Protein AF-A0AAW2RFW9-F1 (afdb_monomer)

Solvent-accessible surface area (backbone atoms only — not comparable to full-atom values): 12705 Å² total; per-residue (Å²): 112,67,72,54,39,29,30,70,64,73,32,54,67,92,41,62,60,80,41,73,48,80,50,76,39,51,63,55,41,58,42,75,77,41,62,70,68,78,62,36,48,77,54,31,36,39,36,27,30,92,36,62,43,56,40,33,33,21,83,73,59,41,80,78,52,92,41,37,65,48,54,80,42,77,44,78,36,48,62,75,35,75,50,73,35,46,64,60,64,40,76,59,25,27,35,28,33,44,41,28,90,44,55,32,35,35,40,38,38,30,19,64,31,82,94,64,58,62,91,87,71,71,84,62,75,92,65,56,89,57,63,58,62,84,58,68,74,56,57,52,52,56,58,62,71,68,55,81,81,79,78,83,77,80,83,83,92,86,90,84,85,89,88,88,87,86,82,84,90,82,87,90,86,81,90,82,86,90,81,87,89,82,89,87,85,84,88,85,88,84,87,87,79,87,86,78,88,132

Organism: Sesamum radiatum (NCBI:txid300843)

InterPro domains:
  IPR005123 Oxoglutarate/iron-dependent dioxygenase domain [PS51471] (16-113)
  IPR027450 Alpha-ketoglutarate-dependent dioxygenase AlkB-like [PF13532] (12-110)
  IPR037151 Alpha-ketoglutarate-dependent dioxygenase AlkB-like superfamily [G3DSA:2.60.120.590] (1-117)
  IPR044842 RNA demethylase ALKBH9B/ALKBH10B-like [PTHR31447] (1-143)

Nearest PDB structures (foldseek):
  4npm-assembly2_B  TM=9.048E-01  e=1.046E-08  Danio rerio
  4npl-assembly2_B  TM=8.951E-01  e=8.836E-09  Danio rerio
  7wl0-assembly2_C  TM=8.901E-01  e=1.310E-08  Homo sapiens
  4o7x-assembly1_A  TM=8.557E-01  e=1.943E-08  Homo sapiens
  4nj4-assembly1_A  TM=8.598E-01  e=6.336E-08  Homo sapiens

Foldseek 3Di:
DQLCCPQAVVDDLVWRFPDKDKDKDFFQDKFDWDAPDPQFDDWKKKAKADAKFKKAKALDWDDPDRLDIDHPDIDIHGHGRMDIADDCRRPRIIMMTGGDRGIIIMMITTHGDPVNDDPPDDDDPVSPPRHHHDDVVVVVVVVVVPDDDPDDDDDDDDDDDDDDDDDDDDDDDDDDDDDDDDDDDDDDDDDDDDDDDD

Sequence (198 aa):
MIKRLVRWHVLPPSCVPDSCIVNIYEEGDCIPPHIDNHDFVRPFCTVSFLSECEILFGPNLKIVGAGEFAGSYAIPLPVGSVLVLNGNGADVAKHCVPAVPAKRISITFRRMDESKRPSGYAPEPDLEGLQPLLVEADRSRKYYASRPRRSSGKPAVGRGERMDHGRRPIMDNTDARYSGRIRQGPGNRRRFRTNSEN

pLDDT: mean 78.15, std 26.77, range [28.34, 98.62]

Structure (mmCIF, N/CA/C/O backbone):
data_AF-A0AAW2RFW9-F1
#
_entry.id   AF-A0AAW2RFW9-F1
#
loop_
_atom_site.group_PDB
_atom_site.id
_atom_site.type_symbol
_atom_site.label_atom_id
_atom_site.label_alt_id
_atom_site.label_comp_id
_atom_site.label_asym_id
_atom_site.label_entity_id
_atom_site.label_seq_id
_atom_site.pdbx_PDB_ins_code
_atom_site.Cartn_x
_atom_site.Cartn_y
_atom_site.Cartn_z
_atom_site.occupancy
_atom_site.B_iso_or_equiv
_atom_site.auth_seq_id
_atom_site.auth_comp_id
_atom_site.auth_asym_id
_atom_site.auth_atom_id
_atom_site.pdbx_PDB_model_num
ATOM 1 N N . MET A 1 1 ? -7.374 12.009 1.929 1.00 92.44 1 MET A N 1
ATOM 2 C CA . MET A 1 1 ? -7.528 10.629 1.403 1.00 92.44 1 MET A CA 1
ATOM 3 C C . MET A 1 1 ? -8.346 9.740 2.339 1.00 92.44 1 MET A C 1
ATOM 5 O O . MET A 1 1 ? -9.423 9.321 1.937 1.00 92.44 1 MET A O 1
ATOM 9 N N . ILE A 1 2 ? -7.895 9.509 3.580 1.00 96.81 2 ILE A N 1
ATOM 10 C CA . ILE A 1 2 ? -8.482 8.550 4.543 1.00 96.81 2 ILE A CA 1
ATOM 11 C C . ILE A 1 2 ? -10.012 8.643 4.672 1.00 96.81 2 ILE A C 1
ATOM 13 O O . ILE A 1 2 ? -10.696 7.642 4.467 1.00 96.81 2 ILE A O 1
ATOM 17 N N . LYS A 1 3 ? -10.574 9.846 4.883 1.00 96.62 3 LYS A N 1
ATOM 18 C CA . LYS A 1 3 ? -12.037 10.038 4.975 1.00 96.62 3 LYS A CA 1
ATOM 19 C C . LYS A 1 3 ? -12.804 9.465 3.768 1.00 96.62 3 LYS A C 1
ATOM 21 O O . LYS A 1 3 ? -13.926 9.006 3.939 1.00 96.62 3 LYS A O 1
ATOM 26 N N . ARG A 1 4 ? -12.217 9.460 2.559 1.00 96.25 4 ARG A N 1
ATOM 27 C CA . ARG A 1 4 ? -12.807 8.859 1.345 1.00 96.25 4 ARG A CA 1
ATOM 28 C C . ARG A 1 4 ? -12.722 7.329 1.375 1.00 96.25 4 ARG A C 1
ATOM 30 O O . ARG A 1 4 ? -13.718 6.695 1.058 1.00 96.25 4 ARG A O 1
ATOM 37 N N . LEU A 1 5 ? -11.594 6.750 1.790 1.00 97.12 5 LEU A N 1
ATOM 38 C CA . LEU A 1 5 ? -11.431 5.291 1.901 1.00 97.12 5 LEU A CA 1
ATOM 39 C C . LEU A 1 5 ? -12.486 4.677 2.840 1.00 97.12 5 LEU A C 1
ATOM 41 O O . LEU A 1 5 ? -13.127 3.696 2.476 1.00 97.12 5 LEU A O 1
ATOM 45 N N . VAL A 1 6 ? -12.735 5.309 3.992 1.00 96.94 6 VAL A N 1
ATOM 46 C CA . VAL A 1 6 ? -13.756 4.852 4.955 1.00 96.94 6 VAL A CA 1
ATOM 47 C C . VAL A 1 6 ? -15.178 5.117 4.444 1.00 96.94 6 VAL A C 1
ATOM 49 O O . VAL A 1 6 ? -16.008 4.211 4.407 1.00 96.94 6 VAL A O 1
ATOM 52 N N . ARG A 1 7 ? -15.471 6.343 3.978 1.00 96.31 7 ARG A N 1
ATOM 53 C CA . ARG A 1 7 ? -16.815 6.721 3.490 1.00 96.31 7 ARG A CA 1
ATOM 54 C C . ARG A 1 7 ? -17.302 5.871 2.314 1.00 96.31 7 ARG A C 1
ATOM 56 O O . ARG A 1 7 ? -18.503 5.651 2.196 1.00 96.31 7 ARG A O 1
ATOM 63 N N . TRP A 1 8 ? -16.390 5.399 1.465 1.00 95.94 8 TRP A N 1
ATOM 64 C CA . TRP A 1 8 ? -16.694 4.560 0.301 1.00 95.94 8 TRP A CA 1
ATOM 65 C C . TRP A 1 8 ? -16.532 3.052 0.565 1.00 95.94 8 TRP A C 1
ATOM 67 O O . TRP A 1 8 ? -16.561 2.278 -0.384 1.00 95.94 8 TRP A O 1
ATOM 77 N N . HIS A 1 9 ? -16.427 2.624 1.831 1.00 95.62 9 HIS A N 1
ATOM 78 C CA . HIS A 1 9 ? -16.319 1.214 2.250 1.00 95.62 9 HIS A CA 1
ATOM 79 C C . HIS A 1 9 ? -15.069 0.469 1.736 1.00 95.62 9 HIS A C 1
ATOM 81 O O . HIS A 1 9 ? -15.059 -0.759 1.705 1.00 95.62 9 HIS A O 1
ATOM 87 N N . VAL A 1 10 ? -14.008 1.187 1.349 1.00 96.69 10 VAL A N 1
ATOM 88 C CA . VAL A 1 10 ? -12.724 0.579 0.943 1.00 96.69 10 VAL A CA 1
ATOM 89 C C . VAL A 1 10 ? -11.970 0.055 2.167 1.00 96.69 10 VAL A C 1
ATOM 91 O O . VAL A 1 10 ? -11.377 -1.019 2.124 1.00 96.69 10 VAL A O 1
ATOM 94 N N . LEU A 1 11 ? -12.034 0.800 3.273 1.00 97.44 11 LEU A N 1
ATOM 95 C CA . LEU A 1 11 ? -11.598 0.361 4.597 1.00 97.44 11 LEU A CA 1
ATOM 96 C C . LEU A 1 11 ? -12.783 0.434 5.572 1.00 97.44 11 LEU A C 1
ATOM 98 O O . LEU A 1 11 ? -13.594 1.360 5.468 1.00 97.44 11 LEU A O 1
ATOM 102 N N . PRO A 1 12 ? -12.911 -0.509 6.521 1.00 96.19 12 PRO A N 1
ATOM 103 C CA . PRO A 1 12 ? -13.974 -0.463 7.514 1.00 96.19 12 PRO A CA 1
ATOM 104 C C . PRO A 1 12 ? -13.724 0.669 8.529 1.00 96.19 12 PRO A C 1
ATOM 106 O O . PRO A 1 12 ? -12.572 1.002 8.807 1.00 96.19 12 PRO A O 1
ATOM 109 N N . PRO A 1 13 ? -14.772 1.221 9.169 1.00 95.38 13 PRO A N 1
ATOM 110 C CA . PRO A 1 13 ? -14.613 2.221 10.230 1.00 95.38 13 PRO A CA 1
ATOM 111 C C . PRO A 1 13 ? -13.930 1.654 11.490 1.00 95.38 13 PRO A C 1
ATOM 113 O O . PRO A 1 13 ? -13.433 2.408 12.316 1.00 95.38 13 PRO A O 1
ATOM 116 N N . SER A 1 14 ? -13.842 0.325 11.625 1.00 94.38 14 SER A N 1
ATOM 117 C CA . SER A 1 14 ? -13.017 -0.357 12.631 1.00 94.38 14 SER A CA 1
ATOM 118 C C . SER A 1 14 ? -11.526 -0.444 12.264 1.00 94.38 14 SER A C 1
ATOM 120 O O . SER A 1 14 ? -10.736 -0.923 13.071 1.00 94.38 14 SER A O 1
ATOM 122 N N . CYS A 1 15 ? -11.110 0.016 11.082 1.00 96.19 15 CYS A N 1
ATOM 123 C CA . CYS A 1 15 ? -9.711 0.070 10.650 1.00 96.19 15 CYS A CA 1
ATOM 124 C C . CYS A 1 15 ? -9.420 1.403 9.939 1.00 96.19 15 CYS A C 1
ATOM 126 O O . CYS A 1 15 ? -8.989 1.438 8.787 1.00 96.19 15 CYS A O 1
ATOM 128 N N . VAL A 1 16 ? -9.699 2.523 10.618 1.00 97.56 16 VAL A N 1
ATOM 129 C CA . VAL A 1 16 ? -9.256 3.843 10.147 1.00 97.56 16 VAL A CA 1
ATOM 130 C C . VAL A 1 16 ? -7.725 3.910 10.260 1.00 97.56 16 VAL A C 1
ATOM 132 O O . VAL A 1 16 ? -7.208 3.693 11.356 1.00 97.56 16 VAL A O 1
ATOM 135 N N . PRO A 1 17 ? -6.991 4.192 9.168 1.00 97.31 17 PRO A N 1
ATOM 136 C CA . PRO A 1 17 ? -5.541 4.335 9.204 1.00 97.31 17 PRO A CA 1
ATOM 137 C C . PRO A 1 17 ? -5.080 5.493 10.090 1.00 97.31 17 PRO A C 1
ATOM 139 O O . PRO A 1 17 ? -5.549 6.619 9.927 1.00 97.31 17 PRO A O 1
ATOM 142 N N . ASP A 1 18 ? -4.107 5.214 10.952 1.00 95.88 18 ASP A N 1
ATOM 143 C CA . ASP A 1 18 ? -3.347 6.185 11.749 1.00 95.88 18 ASP A CA 1
ATOM 144 C C . ASP A 1 18 ? -1.860 6.243 11.335 1.00 95.88 18 ASP A C 1
ATOM 146 O O . ASP A 1 18 ? -1.092 7.050 11.853 1.00 95.88 18 ASP A O 1
ATOM 150 N N . SER A 1 19 ? -1.458 5.426 10.356 1.00 95.69 19 SER A N 1
ATOM 151 C CA . SER A 1 19 ? -0.112 5.367 9.792 1.00 95.69 19 SER A CA 1
ATOM 152 C C . SER A 1 19 ? -0.164 5.340 8.263 1.00 95.69 19 SER A C 1
ATOM 154 O O . SER A 1 19 ? -1.053 4.731 7.655 1.00 95.69 19 SER A O 1
ATOM 156 N N . CYS A 1 20 ? 0.815 5.968 7.612 1.00 97.00 20 CYS A N 1
ATOM 157 C CA . CYS A 1 20 ? 1.047 5.766 6.187 1.00 97.00 20 CYS A CA 1
ATOM 158 C C . CYS A 1 20 ? 2.539 5.737 5.843 1.00 97.00 20 CYS A C 1
ATOM 160 O O . CYS A 1 20 ? 3.353 6.369 6.513 1.00 97.00 20 CYS A O 1
ATOM 162 N N . ILE A 1 21 ? 2.879 5.001 4.785 1.00 97.31 21 ILE A N 1
ATOM 163 C CA . ILE A 1 21 ? 4.179 5.073 4.110 1.00 97.31 21 ILE A CA 1
ATOM 164 C C . ILE A 1 21 ? 3.942 5.670 2.727 1.00 97.31 21 ILE A C 1
ATOM 166 O O . ILE A 1 21 ? 3.059 5.205 2.005 1.00 97.31 21 ILE A O 1
ATOM 170 N N . VAL A 1 22 ? 4.747 6.663 2.350 1.00 98.25 22 VAL A N 1
ATOM 171 C CA . VAL A 1 22 ? 4.848 7.159 0.973 1.00 98.25 22 VAL A CA 1
ATOM 172 C C . VAL A 1 22 ? 6.105 6.552 0.357 1.00 98.25 22 VAL A C 1
ATOM 174 O O . VAL A 1 22 ? 7.213 6.947 0.706 1.00 98.25 22 VAL A O 1
ATOM 177 N N . ASN A 1 23 ? 5.934 5.585 -0.541 1.00 98.19 23 ASN A N 1
ATOM 178 C CA . ASN A 1 23 ? 7.034 5.028 -1.321 1.00 98.19 23 ASN A CA 1
ATOM 179 C C . ASN A 1 23 ? 7.177 5.833 -2.616 1.00 98.19 23 ASN A C 1
ATOM 181 O O . ASN A 1 23 ? 6.198 5.991 -3.353 1.00 98.19 23 ASN A O 1
ATOM 185 N N . ILE A 1 24 ? 8.385 6.315 -2.886 1.00 98.44 24 ILE A N 1
ATOM 186 C CA . ILE A 1 24 ? 8.769 7.013 -4.116 1.00 98.44 24 ILE A CA 1
ATOM 187 C C . ILE A 1 24 ? 9.810 6.132 -4.803 1.00 98.44 24 ILE A C 1
ATOM 189 O O . ILE A 1 24 ? 10.720 5.653 -4.134 1.00 98.44 24 ILE A O 1
ATOM 193 N N . TYR A 1 25 ? 9.644 5.913 -6.103 1.00 98.44 25 TYR A N 1
ATOM 194 C CA . TYR A 1 25 ? 10.492 5.048 -6.916 1.00 98.44 25 TYR A CA 1
ATOM 195 C C . TYR A 1 25 ? 10.947 5.804 -8.163 1.00 98.44 25 TYR A C 1
ATOM 197 O O . TYR A 1 25 ? 10.119 6.456 -8.812 1.00 98.44 25 TYR A O 1
ATOM 205 N N . GLU A 1 26 ? 12.215 5.668 -8.528 1.00 98.50 26 GLU A N 1
ATOM 206 C CA . GLU A 1 26 ? 12.706 5.942 -9.877 1.00 98.50 26 GLU A CA 1
ATOM 207 C C . GLU A 1 26 ? 12.660 4.665 -10.738 1.00 98.50 26 GLU A C 1
ATOM 209 O O . GLU A 1 26 ? 12.353 3.577 -10.254 1.00 98.50 26 GLU A O 1
ATOM 214 N N . GLU A 1 27 ? 12.917 4.791 -12.040 1.00 98.25 27 GLU A N 1
ATOM 215 C CA . GLU A 1 27 ? 12.940 3.650 -12.964 1.00 98.25 27 GLU A CA 1
ATOM 216 C C . GLU A 1 27 ? 13.971 2.590 -12.532 1.00 98.25 27 GLU A C 1
ATOM 218 O O . GLU A 1 27 ? 15.111 2.913 -12.202 1.00 98.25 27 GLU A O 1
ATOM 223 N N . GLY A 1 28 ? 13.561 1.319 -12.524 1.00 97.56 28 GLY A N 1
ATOM 224 C CA . GLY A 1 28 ? 14.383 0.195 -12.068 1.00 97.56 28 GLY A CA 1
ATOM 225 C C . GLY A 1 28 ? 14.307 -0.109 -10.565 1.00 97.56 28 GLY A C 1
ATOM 226 O O . GLY A 1 28 ? 14.647 -1.226 -10.169 1.00 97.56 28 GLY A O 1
ATOM 227 N N . ASP A 1 29 ? 13.809 0.811 -9.728 1.00 98.19 29 ASP A N 1
ATOM 228 C CA . ASP A 1 29 ? 13.622 0.546 -8.295 1.00 98.19 29 ASP A CA 1
ATOM 229 C C . ASP A 1 29 ? 12.614 -0.589 -8.061 1.00 98.19 29 ASP A C 1
ATOM 231 O O . ASP A 1 29 ? 11.640 -0.762 -8.798 1.00 98.19 29 ASP A O 1
ATOM 235 N N . CYS A 1 30 ? 12.821 -1.355 -6.990 1.00 97.75 30 CYS A N 1
ATOM 236 C CA . CYS A 1 30 ? 11.994 -2.509 -6.648 1.00 97.75 30 CYS A CA 1
ATOM 237 C C . CYS A 1 30 ? 11.818 -2.659 -5.126 1.00 97.75 30 CYS A C 1
ATOM 239 O O . CYS A 1 30 ? 12.560 -2.071 -4.338 1.00 97.75 30 CYS A O 1
ATOM 241 N N . ILE A 1 31 ? 10.849 -3.474 -4.696 1.00 97.12 31 ILE A N 1
ATOM 242 C CA . ILE A 1 31 ? 10.728 -3.924 -3.300 1.00 97.12 31 ILE A CA 1
ATOM 243 C C . ILE A 1 31 ? 10.812 -5.450 -3.269 1.00 97.12 31 ILE A C 1
ATOM 245 O O . ILE A 1 31 ? 9.961 -6.094 -3.888 1.00 97.12 31 ILE A O 1
ATOM 249 N N . PRO A 1 32 ? 11.766 -6.048 -2.529 1.00 95.81 32 PRO A N 1
ATOM 250 C CA . PRO A 1 32 ? 11.920 -7.497 -2.465 1.00 95.81 32 PRO A CA 1
ATOM 251 C C . PRO A 1 32 ? 10.740 -8.203 -1.758 1.00 95.81 32 PRO A C 1
ATOM 253 O O . PRO A 1 32 ? 9.980 -7.576 -1.014 1.00 95.81 32 PRO A O 1
ATOM 256 N N . PRO A 1 33 ? 10.587 -9.529 -1.950 1.00 96.56 33 PRO A N 1
ATOM 257 C CA . PRO A 1 33 ? 9.540 -10.333 -1.319 1.00 96.56 33 PRO A CA 1
ATOM 258 C C . PRO A 1 33 ? 9.461 -10.229 0.209 1.00 96.56 33 PRO A C 1
ATOM 260 O O . PRO A 1 33 ? 10.338 -10.725 0.919 1.00 96.56 33 PRO A O 1
ATOM 263 N N . HIS A 1 34 ? 8.356 -9.687 0.720 1.00 96.62 34 HIS A N 1
ATOM 264 C CA . HIS A 1 34 ? 8.115 -9.524 2.156 1.00 96.62 34 HIS A CA 1
ATOM 265 C C . HIS A 1 34 ? 6.632 -9.704 2.526 1.00 96.62 34 HIS A C 1
ATOM 267 O O . HIS A 1 34 ? 5.774 -9.889 1.663 1.00 96.62 34 HIS A O 1
ATOM 273 N N . ILE A 1 35 ? 6.350 -9.691 3.829 1.00 96.62 35 ILE A N 1
ATOM 274 C CA . ILE A 1 35 ? 5.010 -9.566 4.415 1.00 96.62 35 ILE A CA 1
ATOM 275 C C . ILE A 1 35 ? 5.046 -8.284 5.258 1.00 96.62 35 ILE A C 1
ATOM 277 O O . ILE A 1 35 ? 6.054 -8.018 5.917 1.00 96.62 35 ILE A O 1
ATOM 281 N N . ASP A 1 36 ? 3.986 -7.475 5.221 1.00 96.31 36 ASP A N 1
ATOM 282 C CA . ASP A 1 36 ? 3.877 -6.272 6.055 1.00 96.31 36 ASP A CA 1
ATOM 283 C C . ASP A 1 36 ? 3.931 -6.637 7.545 1.00 96.31 36 ASP A C 1
ATOM 285 O O . ASP A 1 36 ? 3.338 -7.629 7.970 1.00 96.31 36 ASP A O 1
ATOM 289 N N . ASN A 1 37 ? 4.580 -5.809 8.367 1.00 95.88 37 ASN A N 1
ATOM 290 C CA . ASN A 1 37 ? 4.700 -6.068 9.804 1.00 95.88 37 ASN A CA 1
ATOM 291 C C . ASN A 1 37 ? 3.307 -6.251 10.461 1.00 95.88 37 ASN A C 1
ATOM 293 O O . ASN A 1 37 ? 2.372 -5.493 10.188 1.00 95.88 37 ASN A O 1
ATOM 297 N N . HIS A 1 38 ? 3.172 -7.261 11.324 1.00 96.44 38 HIS A N 1
ATOM 298 C CA . HIS A 1 38 ? 1.957 -7.560 12.089 1.00 96.44 38 HIS A CA 1
ATOM 299 C C . HIS A 1 38 ? 1.687 -6.571 13.240 1.00 96.44 38 HIS A C 1
ATOM 301 O O . HIS A 1 38 ? 0.602 -6.599 13.808 1.00 96.44 38 HIS A O 1
ATOM 307 N N . ASP A 1 39 ? 2.604 -5.636 13.524 1.00 96.75 39 ASP A N 1
ATOM 308 C CA . ASP A 1 39 ? 2.346 -4.448 14.362 1.00 96.75 39 ASP A CA 1
ATOM 309 C C . ASP A 1 39 ? 1.258 -3.515 13.781 1.00 96.75 39 ASP A C 1
ATOM 311 O O . ASP A 1 39 ? 0.836 -2.560 14.435 1.00 96.75 39 ASP A O 1
ATOM 315 N N . PHE A 1 40 ? 0.807 -3.772 12.549 1.00 97.75 40 PHE A N 1
ATOM 316 C CA . PHE A 1 40 ? -0.324 -3.103 11.916 1.00 97.75 40 PHE A CA 1
ATOM 317 C C . PHE A 1 40 ? -1.500 -4.069 11.748 1.00 97.75 40 PHE A C 1
ATOM 319 O O . PHE A 1 40 ? -1.354 -5.142 11.158 1.00 97.75 40 PHE A O 1
ATOM 326 N N . VAL A 1 41 ? -2.689 -3.667 12.190 1.00 97.62 41 VAL A N 1
ATOM 327 C CA . VAL A 1 41 ? -3.908 -4.470 12.027 1.00 97.62 41 VAL A CA 1
ATOM 328 C C . VAL A 1 41 ? -4.364 -4.507 10.563 1.00 97.62 41 VAL A C 1
ATOM 330 O O . VAL A 1 41 ? -3.997 -3.659 9.745 1.00 97.62 41 VAL A O 1
ATOM 333 N N . ARG A 1 42 ? -5.162 -5.522 10.218 1.00 97.81 42 ARG A N 1
ATOM 334 C CA . ARG A 1 42 ? -5.683 -5.753 8.861 1.00 97.81 42 ARG A CA 1
ATOM 335 C C . ARG A 1 42 ? -7.174 -5.362 8.776 1.00 97.81 42 ARG A C 1
ATOM 337 O O . ARG A 1 42 ? -7.876 -5.471 9.781 1.00 97.81 42 ARG A O 1
ATOM 344 N N . PRO A 1 43 ? -7.698 -4.943 7.607 1.00 98.19 43 PRO A N 1
ATOM 345 C CA . PRO A 1 43 ? -7.000 -4.765 6.336 1.00 98.19 43 PRO A CA 1
ATOM 346 C C . PRO A 1 43 ? -6.164 -3.483 6.295 1.00 98.19 43 PRO A C 1
ATOM 348 O O . PRO A 1 43 ? -6.454 -2.518 7.000 1.00 98.19 43 PRO A O 1
ATOM 351 N N . PHE A 1 44 ? -5.192 -3.452 5.389 1.00 98.00 44 PHE A N 1
ATOM 352 C CA . PHE A 1 44 ? -4.520 -2.226 4.955 1.00 98.00 44 PHE A CA 1
ATOM 353 C C . PHE A 1 44 ? -4.670 -2.036 3.444 1.00 98.00 44 PHE A C 1
ATOM 355 O O . PHE A 1 44 ? -5.125 -2.946 2.747 1.00 98.00 44 PHE A O 1
ATOM 362 N N . CYS A 1 45 ? -4.326 -0.857 2.919 1.00 98.38 45 CYS A N 1
ATOM 363 C CA . CYS A 1 4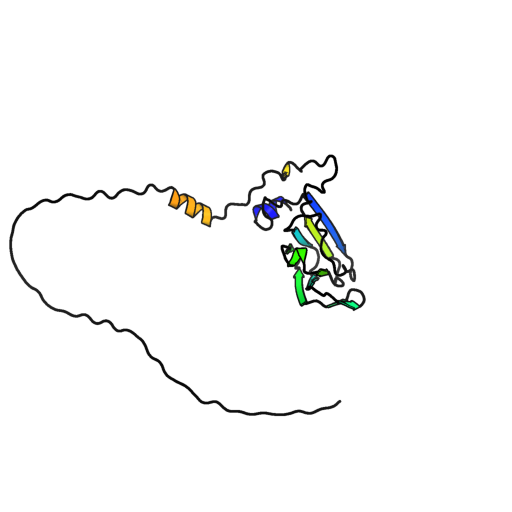5 ? -4.427 -0.615 1.481 1.00 98.38 45 CYS A CA 1
ATOM 364 C C . CYS A 1 45 ? -3.315 0.262 0.904 1.00 98.38 45 CYS A C 1
ATOM 366 O O . CYS A 1 45 ? -2.883 1.223 1.539 1.00 98.38 45 CYS A O 1
ATOM 368 N N . THR A 1 46 ? -2.934 -0.004 -0.343 1.00 98.38 46 THR A N 1
ATOM 369 C CA . THR A 1 46 ? -1.962 0.784 -1.110 1.00 98.38 46 THR A CA 1
ATOM 370 C C . THR A 1 46 ? -2.657 1.495 -2.264 1.00 98.38 46 THR A C 1
ATOM 372 O O . THR A 1 46 ? -3.366 0.869 -3.049 1.00 98.38 46 THR A O 1
ATOM 375 N N . VAL A 1 47 ? -2.444 2.807 -2.369 1.00 98.56 47 VAL A N 1
ATOM 376 C CA . VAL A 1 47 ? -2.937 3.653 -3.466 1.00 98.56 47 VAL A CA 1
ATOM 377 C C . VAL A 1 47 ? -1.778 3.967 -4.412 1.00 98.56 47 VAL A C 1
ATOM 379 O O . VAL A 1 47 ? -0.741 4.437 -3.941 1.00 98.56 47 VAL A O 1
ATOM 382 N N . SER A 1 48 ? -1.931 3.727 -5.717 1.00 98.44 48 SER A N 1
ATOM 383 C CA . SER A 1 48 ? -0.864 3.950 -6.716 1.00 98.44 48 SER A CA 1
ATOM 384 C C . SER A 1 48 ? -1.012 5.279 -7.463 1.00 98.44 48 SER A C 1
ATOM 386 O O . SER A 1 48 ? -2.122 5.713 -7.771 1.00 98.44 48 SER A O 1
ATOM 388 N N . PHE A 1 49 ? 0.115 5.920 -7.779 1.00 98.38 49 PHE A N 1
ATOM 389 C CA . PHE A 1 49 ? 0.207 7.241 -8.404 1.00 98.38 49 PHE A CA 1
ATOM 390 C C . PHE A 1 49 ? 1.344 7.312 -9.440 1.00 98.38 49 PHE A C 1
ATOM 392 O O . PHE A 1 49 ? 2.321 6.567 -9.369 1.00 98.38 49 PHE A O 1
ATOM 399 N N . LEU A 1 50 ? 1.237 8.293 -10.343 1.00 98.12 50 LEU A N 1
ATOM 400 C CA . LEU A 1 50 ? 2.137 8.601 -11.470 1.00 98.12 50 LEU A CA 1
ATOM 401 C C . LEU A 1 50 ? 2.186 7.550 -12.586 1.00 98.12 50 LEU A C 1
ATOM 403 O O . LEU A 1 50 ? 1.962 7.905 -13.738 1.00 98.12 50 LEU A O 1
ATOM 407 N N . SER A 1 51 ? 2.432 6.286 -12.259 1.00 97.75 51 SER A N 1
ATOM 408 C CA . SER A 1 51 ? 2.570 5.196 -13.228 1.00 97.75 51 SER A CA 1
ATOM 409 C C . SER A 1 51 ? 1.921 3.905 -12.729 1.00 97.75 51 SER A C 1
ATOM 411 O O . SER A 1 51 ? 1.715 3.701 -11.528 1.00 97.75 51 SER A O 1
ATOM 413 N N . GLU A 1 52 ? 1.563 3.044 -13.678 1.00 97.62 52 GLU A N 1
ATOM 414 C CA . GLU A 1 52 ? 1.139 1.675 -13.407 1.00 97.62 52 GLU A CA 1
ATOM 415 C C . GLU A 1 52 ? 2.370 0.779 -13.222 1.00 97.62 52 GLU A C 1
ATOM 417 O O . GLU A 1 52 ? 3.352 0.892 -13.954 1.00 97.62 52 GLU A O 1
ATOM 422 N N . CYS A 1 53 ? 2.312 -0.125 -12.248 1.00 95.69 53 CYS A N 1
ATOM 423 C CA . CYS A 1 53 ? 3.231 -1.255 -12.150 1.00 95.69 53 CYS A CA 1
ATOM 424 C C . CYS A 1 53 ? 2.467 -2.480 -11.652 1.00 95.69 53 CYS A C 1
ATOM 426 O O . CYS A 1 53 ? 1.375 -2.353 -11.095 1.00 95.69 53 CYS A O 1
ATOM 428 N N . GLU A 1 54 ? 3.053 -3.661 -11.791 1.00 96.62 54 GLU A N 1
ATOM 429 C CA . GLU A 1 54 ? 2.520 -4.853 -11.140 1.00 96.62 54 GLU A CA 1
ATOM 430 C C . GLU A 1 54 ? 2.954 -4.935 -9.672 1.00 96.62 54 GLU A C 1
ATOM 432 O O . GLU A 1 54 ? 3.972 -4.378 -9.255 1.00 96.62 54 GLU A O 1
ATOM 437 N N . ILE A 1 55 ? 2.182 -5.675 -8.887 1.00 97.56 55 ILE A N 1
ATOM 438 C CA . ILE A 1 55 ? 2.606 -6.267 -7.622 1.00 97.56 55 ILE A CA 1
ATOM 439 C C . ILE A 1 55 ? 2.465 -7.782 -7.757 1.00 97.56 55 ILE A C 1
ATOM 441 O O . ILE A 1 55 ? 1.445 -8.280 -8.244 1.00 97.56 55 ILE A O 1
ATOM 445 N N . LEU A 1 56 ? 3.493 -8.526 -7.354 1.00 97.62 56 LEU A N 1
ATOM 446 C CA . LEU A 1 56 ? 3.474 -9.985 -7.426 1.00 97.62 56 LEU A CA 1
ATOM 447 C C . LEU A 1 56 ? 3.167 -10.577 -6.056 1.00 97.62 56 LEU A C 1
ATOM 449 O O . LEU A 1 56 ? 3.667 -10.089 -5.045 1.00 97.62 56 LEU A O 1
ATOM 453 N N . PHE A 1 57 ? 2.396 -11.662 -6.037 1.00 96.50 57 PHE A N 1
ATOM 454 C CA . PHE A 1 57 ? 2.018 -12.408 -4.839 1.00 96.50 57 PHE A CA 1
ATOM 455 C C . PHE A 1 57 ? 2.392 -13.885 -4.944 1.00 96.50 57 PHE A C 1
ATOM 457 O O . PHE A 1 57 ? 2.288 -14.514 -6.002 1.00 96.50 57 PHE A O 1
ATOM 464 N N . GLY A 1 58 ? 2.748 -14.481 -3.809 1.00 92.94 58 GLY A N 1
ATOM 465 C CA . GLY A 1 58 ? 2.825 -15.932 -3.678 1.00 92.94 58 GLY A CA 1
ATOM 466 C C . GLY A 1 58 ? 3.337 -16.394 -2.313 1.00 92.94 58 GLY A C 1
ATOM 467 O O . GLY A 1 58 ? 3.993 -15.631 -1.605 1.00 92.94 58 GLY A O 1
ATOM 468 N N . PRO A 1 59 ? 3.095 -17.662 -1.936 1.00 88.75 59 PRO A N 1
ATOM 469 C CA . PRO A 1 59 ? 3.717 -18.249 -0.747 1.00 88.75 59 PRO A CA 1
ATOM 470 C C . PRO A 1 59 ? 5.245 -18.358 -0.903 1.00 88.75 59 PRO A C 1
ATOM 472 O O . PRO A 1 59 ? 5.979 -18.244 0.072 1.00 88.75 59 PRO A O 1
ATOM 475 N N . ASN A 1 60 ? 5.727 -18.534 -2.140 1.00 86.56 60 ASN A N 1
ATOM 476 C CA . ASN A 1 60 ? 7.139 -18.687 -2.488 1.00 86.56 60 ASN A CA 1
ATOM 477 C C . ASN A 1 60 ? 7.497 -17.805 -3.695 1.00 86.56 60 ASN A C 1
ATOM 479 O O . ASN A 1 60 ? 7.645 -18.302 -4.812 1.00 86.56 60 ASN A O 1
ATOM 483 N N . LEU A 1 61 ? 7.620 -16.494 -3.472 1.00 93.31 61 LEU A N 1
ATOM 484 C CA . LEU A 1 61 ? 8.216 -15.581 -4.452 1.00 93.31 61 LEU A CA 1
ATOM 485 C C . LEU A 1 61 ? 9.717 -15.879 -4.601 1.00 93.31 61 LEU A C 1
ATOM 487 O O . LEU A 1 61 ? 10.425 -15.987 -3.597 1.00 93.31 61 LEU A O 1
ATOM 491 N N . LYS A 1 62 ? 10.200 -15.995 -5.841 1.00 93.06 62 LYS A N 1
ATOM 492 C CA . LYS A 1 62 ? 11.619 -16.222 -6.159 1.00 93.06 62 LYS A CA 1
ATOM 493 C C . LYS A 1 62 ? 12.253 -14.951 -6.708 1.00 93.06 62 LYS A C 1
ATOM 495 O O . LYS A 1 62 ? 11.632 -14.264 -7.512 1.00 93.06 62 LYS A O 1
ATOM 500 N N . ILE A 1 63 ? 13.500 -14.690 -6.327 1.00 94.44 63 ILE A N 1
ATOM 501 C CA . ILE A 1 63 ? 14.353 -13.699 -6.990 1.00 94.44 63 ILE A CA 1
ATOM 502 C C . ILE A 1 63 ? 14.980 -14.389 -8.203 1.00 94.44 63 ILE A C 1
ATOM 504 O O . ILE A 1 63 ? 15.588 -15.449 -8.049 1.00 94.44 63 ILE A O 1
ATOM 508 N N . VAL A 1 64 ? 14.765 -13.831 -9.393 1.00 95.56 64 VAL A N 1
ATOM 509 C CA . VAL A 1 64 ? 15.301 -14.340 -10.668 1.00 95.56 64 VAL A CA 1
ATOM 510 C C . VAL A 1 64 ? 16.528 -13.526 -11.079 1.00 95.56 64 VAL A C 1
ATOM 512 O O . VAL A 1 64 ? 17.536 -14.098 -11.484 1.00 95.56 64 VAL A O 1
ATOM 515 N N . GLY A 1 65 ? 16.465 -12.210 -10.876 1.00 93.75 65 GLY A N 1
ATOM 516 C CA . GLY A 1 65 ? 17.519 -11.249 -11.188 1.00 93.75 65 GLY A CA 1
ATOM 517 C C . GLY A 1 65 ? 17.369 -9.969 -10.361 1.00 93.75 65 GLY A C 1
ATOM 518 O O . GLY A 1 65 ? 16.570 -9.905 -9.424 1.00 93.75 65 GLY A O 1
ATOM 519 N N . ALA A 1 66 ? 18.139 -8.933 -10.692 1.00 93.31 66 ALA A N 1
ATOM 520 C CA . ALA A 1 66 ? 18.015 -7.628 -10.043 1.00 93.31 66 ALA A CA 1
ATOM 521 C C . ALA A 1 66 ? 16.679 -6.972 -10.437 1.00 93.31 66 ALA A C 1
ATOM 523 O O . ALA A 1 66 ? 16.456 -6.684 -11.606 1.00 93.31 66 ALA A O 1
ATOM 524 N N . GLY A 1 67 ? 15.769 -6.796 -9.474 1.00 92.25 67 GLY A N 1
ATOM 525 C CA . GLY A 1 67 ? 14.409 -6.293 -9.721 1.00 92.25 67 GLY A CA 1
ATOM 526 C C . GLY A 1 67 ? 13.462 -7.277 -10.428 1.00 92.25 67 GLY A C 1
ATOM 527 O O . GLY A 1 67 ? 12.268 -6.998 -10.535 1.00 92.25 67 GLY A O 1
ATOM 528 N N . GLU A 1 68 ? 13.955 -8.443 -10.853 1.00 95.69 68 GLU A N 1
ATOM 529 C CA . GLU A 1 68 ? 13.168 -9.502 -11.483 1.00 95.69 68 GLU A CA 1
ATOM 530 C C . GLU A 1 68 ? 12.757 -10.564 -10.458 1.00 95.69 68 GLU A C 1
ATOM 532 O O . GLU A 1 68 ? 13.594 -11.250 -9.856 1.00 95.69 68 GLU A O 1
ATOM 537 N N . PHE A 1 69 ? 11.447 -10.750 -10.295 1.00 95.81 69 PHE A N 1
ATOM 538 C CA . PHE A 1 69 ? 10.876 -11.726 -9.372 1.00 95.81 69 PHE A CA 1
ATOM 539 C C . PHE A 1 69 ? 9.846 -12.610 -10.079 1.00 95.81 69 PHE A C 1
ATOM 541 O O . PHE A 1 69 ? 9.111 -12.152 -10.949 1.00 95.81 69 PHE A O 1
ATOM 548 N N . ALA A 1 70 ? 9.751 -13.872 -9.663 1.00 93.31 70 ALA A N 1
ATOM 549 C CA . ALA A 1 70 ? 8.720 -14.799 -10.120 1.00 93.31 70 ALA A CA 1
ATOM 550 C C . ALA A 1 70 ? 7.730 -15.095 -8.987 1.00 93.31 70 ALA A C 1
ATOM 552 O O . ALA A 1 70 ? 8.134 -15.477 -7.883 1.00 93.31 70 ALA A O 1
ATOM 553 N N . GLY A 1 71 ? 6.434 -14.951 -9.275 1.00 90.50 71 GLY A N 1
ATOM 554 C CA . GLY A 1 71 ? 5.341 -15.183 -8.331 1.00 90.50 71 GLY A CA 1
ATOM 555 C C . GLY A 1 71 ? 4.191 -15.999 -8.907 1.00 90.50 71 GLY A C 1
ATOM 556 O O . GLY A 1 71 ? 4.170 -16.325 -10.090 1.00 90.50 71 GLY A O 1
ATOM 557 N N . SER A 1 72 ? 3.241 -16.366 -8.045 1.00 91.38 72 SER A N 1
ATOM 558 C CA . SER A 1 72 ? 2.063 -17.155 -8.432 1.00 91.38 72 SER A CA 1
ATOM 559 C C . SER A 1 72 ? 0.982 -16.305 -9.094 1.00 91.38 72 SER A C 1
ATOM 561 O O . SER A 1 72 ? 0.229 -16.815 -9.918 1.00 91.38 72 SER A O 1
ATOM 563 N N . TYR A 1 73 ? 0.905 -15.025 -8.726 1.00 93.81 73 TYR A N 1
ATOM 564 C CA . TYR A 1 73 ? -0.058 -14.065 -9.253 1.00 93.81 73 TYR A CA 1
ATOM 565 C C . TYR A 1 73 ? 0.630 -12.721 -9.474 1.00 93.81 73 TYR A C 1
ATOM 567 O O . TYR A 1 73 ? 1.405 -12.289 -8.621 1.00 93.81 73 TYR A O 1
ATOM 575 N N . ALA A 1 74 ? 0.300 -12.059 -10.577 1.00 96.00 74 ALA A N 1
ATOM 576 C CA . ALA A 1 74 ? 0.596 -10.655 -10.823 1.00 96.00 74 ALA A CA 1
ATOM 577 C C . ALA A 1 74 ? -0.721 -9.872 -10.790 1.00 96.00 74 ALA A C 1
ATOM 579 O O . ALA A 1 74 ? -1.735 -10.346 -11.308 1.00 96.00 74 ALA A O 1
ATOM 580 N N . ILE A 1 75 ? -0.725 -8.705 -10.150 1.00 97.12 75 ILE A N 1
ATOM 581 C CA . ILE A 1 75 ? -1.870 -7.791 -10.135 1.00 97.12 75 ILE A CA 1
ATOM 582 C C . ILE A 1 75 ? -1.373 -6.428 -10.629 1.00 97.12 75 ILE A C 1
ATOM 584 O O . ILE A 1 75 ? -0.510 -5.845 -9.968 1.00 97.12 75 ILE A O 1
ATOM 588 N N . PRO A 1 76 ? -1.888 -5.895 -11.752 1.00 97.62 76 PRO A N 1
ATOM 589 C CA . PRO A 1 76 ? -1.564 -4.541 -12.179 1.00 97.62 76 PRO A CA 1
ATOM 590 C C . PRO A 1 76 ? -2.157 -3.523 -11.200 1.00 97.62 76 PRO A C 1
ATOM 592 O O . PRO A 1 76 ? -3.273 -3.691 -10.699 1.00 97.62 76 PRO A O 1
ATOM 595 N N . LEU A 1 77 ? -1.423 -2.442 -10.948 1.00 98.06 77 LEU A N 1
ATOM 596 C CA . LEU A 1 77 ? -1.831 -1.334 -10.088 1.00 98.06 77 LEU A CA 1
ATOM 597 C C . LEU A 1 77 ? -1.931 -0.025 -10.890 1.00 98.06 77 LEU A C 1
ATOM 599 O O . LEU A 1 77 ? -1.035 0.819 -10.778 1.00 98.06 77 LEU A O 1
ATOM 603 N N . PRO A 1 78 ? -3.013 0.184 -11.669 1.00 98.31 78 PRO A N 1
ATOM 604 C CA . PRO A 1 78 ? -3.224 1.413 -12.429 1.00 98.31 78 PRO A CA 1
ATOM 605 C C . PRO A 1 78 ? -3.143 2.682 -11.578 1.00 98.31 78 PRO A C 1
ATOM 607 O O . PRO A 1 78 ? -3.392 2.667 -10.366 1.00 98.31 78 PRO A O 1
ATOM 610 N N . VAL A 1 79 ? -2.867 3.818 -12.214 1.00 98.38 79 VAL A N 1
ATOM 611 C CA . VAL A 1 79 ? -2.855 5.125 -11.540 1.00 98.38 79 VAL A CA 1
ATOM 612 C C . VAL A 1 79 ? -4.229 5.417 -10.920 1.00 98.38 79 VAL A C 1
ATOM 614 O O . VAL A 1 79 ? -5.258 5.362 -11.588 1.00 98.38 79 VAL A O 1
ATOM 617 N N . GLY A 1 80 ? -4.253 5.721 -9.621 1.00 97.69 80 GLY A N 1
ATOM 618 C CA . GLY A 1 80 ? -5.474 5.934 -8.839 1.00 97.69 80 GLY A CA 1
ATOM 619 C C . GLY A 1 80 ? -6.152 4.656 -8.325 1.00 97.69 80 GLY A C 1
ATOM 620 O O . GLY A 1 80 ? -7.157 4.762 -7.619 1.00 97.69 80 GLY A O 1
ATOM 621 N N . SER A 1 81 ? -5.624 3.466 -8.634 1.00 98.31 81 SER A N 1
ATOM 622 C CA . SER A 1 81 ? -6.104 2.202 -8.058 1.00 98.31 81 SER A CA 1
ATOM 623 C C . SER A 1 81 ? -5.853 2.127 -6.548 1.00 98.31 81 SER A C 1
ATOM 625 O O . SER A 1 81 ? -4.926 2.749 -6.021 1.00 98.31 81 SER A O 1
ATOM 627 N N . VAL A 1 82 ? -6.683 1.340 -5.854 1.00 98.31 82 VAL A N 1
ATOM 628 C CA . VAL A 1 82 ? -6.506 1.006 -4.435 1.00 98.31 82 VAL A CA 1
ATOM 629 C C . VAL A 1 82 ? -6.503 -0.509 -4.276 1.00 98.31 82 VAL A C 1
ATOM 631 O O . VAL A 1 82 ? -7.532 -1.156 -4.462 1.00 98.31 82 VAL A O 1
ATOM 634 N N . LEU A 1 83 ? -5.353 -1.069 -3.911 1.00 98.25 83 LEU A N 1
ATOM 635 C CA . LEU A 1 83 ? -5.219 -2.471 -3.529 1.00 98.25 83 LEU A CA 1
ATOM 636 C C . LEU A 1 83 ? -5.502 -2.606 -2.034 1.00 98.25 83 LEU A C 1
ATOM 638 O O . LEU A 1 83 ? -4.853 -1.930 -1.242 1.00 98.25 83 LEU A O 1
ATOM 642 N N . VAL A 1 84 ? -6.427 -3.481 -1.639 1.00 98.25 84 VAL A N 1
ATOM 643 C CA . VAL A 1 84 ? -6.718 -3.786 -0.228 1.00 98.25 84 VAL A CA 1
ATOM 644 C C . VAL A 1 84 ? -6.203 -5.186 0.096 1.00 98.25 84 VAL A C 1
ATOM 646 O O . VAL A 1 84 ? -6.556 -6.142 -0.592 1.00 98.25 84 VAL A O 1
ATOM 649 N N . LEU A 1 85 ? -5.391 -5.312 1.146 1.00 97.69 85 LEU A N 1
ATOM 650 C CA . LEU A 1 85 ? -4.803 -6.577 1.587 1.00 97.69 85 LEU A CA 1
ATOM 651 C C . LEU A 1 85 ? -5.388 -7.002 2.934 1.00 97.69 85 LEU A C 1
ATOM 653 O O . LEU A 1 85 ? -5.460 -6.216 3.881 1.00 97.69 85 LEU A O 1
ATOM 657 N N . ASN A 1 86 ? -5.837 -8.258 2.997 1.00 97.56 86 ASN A N 1
ATOM 658 C CA . ASN A 1 86 ? -6.474 -8.853 4.168 1.00 97.56 86 ASN A CA 1
ATOM 659 C C . ASN A 1 86 ? -6.274 -10.380 4.208 1.00 97.56 86 ASN A C 1
ATOM 661 O O . ASN A 1 86 ? -6.117 -11.014 3.158 1.00 97.56 86 ASN A O 1
ATOM 665 N N . GLY A 1 87 ? -6.333 -10.969 5.406 1.00 96.62 87 GLY A N 1
ATOM 666 C CA . GLY A 1 87 ? -6.194 -12.409 5.640 1.00 96.62 87 GLY A CA 1
ATOM 667 C C . GLY A 1 87 ? -4.963 -12.997 4.948 1.00 96.62 87 GLY A C 1
ATOM 668 O O . GLY A 1 87 ? -3.893 -12.398 4.947 1.00 96.62 87 GLY A O 1
ATOM 669 N N . ASN A 1 88 ? -5.114 -14.135 4.264 1.00 95.69 88 ASN A N 1
ATOM 670 C CA . ASN A 1 88 ? -3.997 -14.811 3.590 1.00 95.69 88 ASN A CA 1
ATOM 671 C C . ASN A 1 88 ? -3.193 -13.912 2.624 1.00 95.69 88 ASN A C 1
ATOM 673 O O . ASN A 1 88 ? -2.003 -14.154 2.445 1.00 95.69 88 ASN A O 1
ATOM 677 N N . GLY A 1 89 ? -3.800 -12.880 2.022 1.00 94.50 89 GLY A N 1
ATOM 678 C CA . GLY A 1 89 ? -3.099 -11.921 1.153 1.00 94.50 89 GLY A CA 1
ATOM 679 C C . GLY A 1 89 ? -2.260 -10.870 1.896 1.00 94.50 89 GLY A C 1
ATOM 680 O O . GLY A 1 89 ? -1.408 -10.239 1.282 1.00 94.50 89 GLY A O 1
ATOM 681 N N . ALA A 1 90 ? -2.497 -10.685 3.198 1.00 96.25 90 ALA A N 1
ATOM 682 C CA . ALA A 1 90 ? -1.775 -9.767 4.085 1.00 96.25 90 ALA A CA 1
ATOM 683 C C . ALA A 1 90 ? -0.866 -10.477 5.106 1.00 96.25 90 ALA A C 1
ATOM 685 O O . ALA A 1 90 ? 0.054 -9.851 5.633 1.00 96.25 90 ALA A O 1
ATOM 686 N N . ASP A 1 91 ? -1.149 -11.747 5.412 1.00 95.94 91 ASP A N 1
ATOM 687 C CA . ASP A 1 91 ? -0.579 -12.453 6.567 1.00 95.94 91 ASP A CA 1
ATOM 688 C C . ASP A 1 91 ? 0.158 -13.757 6.209 1.00 95.94 91 ASP A C 1
ATOM 690 O O . ASP A 1 91 ? 0.847 -14.316 7.057 1.00 95.94 91 ASP A O 1
ATOM 694 N N . VAL A 1 92 ? 0.028 -14.262 4.972 1.00 94.81 92 VAL A N 1
ATOM 695 C CA . VAL A 1 92 ? 0.636 -15.542 4.539 1.00 94.81 92 VAL A CA 1
ATOM 696 C C . VAL A 1 92 ? 1.373 -15.415 3.205 1.00 94.81 92 VAL A C 1
ATOM 698 O O . VAL A 1 92 ? 2.494 -15.900 3.061 1.00 94.81 92 VAL A O 1
ATOM 701 N N . ALA A 1 93 ? 0.755 -14.783 2.208 1.00 95.56 93 ALA A N 1
ATOM 702 C CA . ALA A 1 93 ? 1.388 -14.535 0.922 1.00 95.56 93 ALA A CA 1
ATOM 703 C C . ALA A 1 93 ? 2.445 -13.435 1.060 1.00 95.56 93 ALA A C 1
ATOM 705 O O . ALA A 1 93 ? 2.147 -12.330 1.515 1.00 95.56 93 ALA A O 1
ATOM 706 N N . LYS A 1 94 ? 3.668 -13.715 0.599 1.00 96.62 94 LYS A N 1
ATOM 707 C CA . LYS A 1 94 ? 4.640 -12.653 0.348 1.00 96.62 94 LYS A CA 1
ATOM 708 C C . LYS A 1 94 ? 4.182 -11.833 -0.849 1.00 96.62 94 LYS A C 1
ATOM 710 O O . LYS A 1 94 ? 3.588 -12.381 -1.785 1.00 96.62 94 LYS A O 1
ATOM 715 N N . HIS A 1 95 ? 4.539 -10.557 -0.842 1.00 97.31 95 HIS A N 1
ATOM 716 C CA . HIS A 1 95 ? 4.386 -9.673 -1.983 1.00 97.31 95 HIS A CA 1
ATOM 717 C C . HIS A 1 95 ? 5.691 -8.937 -2.311 1.00 97.31 95 HIS A C 1
ATOM 719 O O . HIS A 1 95 ? 6.543 -8.737 -1.442 1.00 97.31 95 HIS A O 1
ATOM 725 N N . CYS A 1 96 ? 5.870 -8.565 -3.578 1.00 97.69 96 CYS A N 1
ATOM 726 C CA . CYS A 1 96 ? 6.998 -7.759 -4.047 1.00 97.69 96 CYS A CA 1
ATOM 727 C C . CYS A 1 96 ? 6.563 -6.796 -5.154 1.00 97.69 96 CYS A C 1
ATOM 729 O O . CYS A 1 96 ? 5.607 -7.065 -5.885 1.00 97.69 96 CYS A O 1
ATOM 731 N N . VAL A 1 97 ? 7.305 -5.702 -5.306 1.00 97.75 97 VAL A N 1
ATOM 732 C CA . VAL A 1 97 ? 7.191 -4.797 -6.456 1.00 97.75 97 VAL A CA 1
ATOM 733 C C . VAL A 1 97 ? 8.415 -5.069 -7.337 1.00 97.75 97 VAL A C 1
ATOM 735 O O . VAL A 1 97 ? 9.525 -4.856 -6.845 1.00 97.75 97 VAL A O 1
ATOM 738 N N . PRO A 1 98 ? 8.262 -5.587 -8.572 1.00 97.62 98 PRO A N 1
ATOM 739 C CA . PRO A 1 98 ? 9.376 -5.733 -9.511 1.00 97.62 98 PRO A CA 1
ATOM 740 C C . PRO A 1 98 ? 9.932 -4.364 -9.923 1.00 97.62 98 PRO A C 1
ATOM 742 O O . PRO A 1 98 ? 9.353 -3.336 -9.572 1.00 97.62 98 PRO A O 1
ATOM 745 N N . ALA A 1 99 ? 11.048 -4.356 -10.655 1.00 98.00 99 ALA A N 1
ATOM 746 C CA . ALA A 1 99 ? 11.630 -3.144 -11.235 1.00 98.00 99 ALA A CA 1
ATOM 747 C C . ALA A 1 99 ? 10.546 -2.283 -11.907 1.00 98.00 99 ALA A C 1
ATOM 749 O O . ALA A 1 99 ? 9.888 -2.728 -12.851 1.00 98.00 99 ALA A O 1
ATOM 750 N N . VAL A 1 100 ? 10.317 -1.067 -11.399 1.00 97.88 100 VAL A N 1
ATOM 751 C CA . VAL A 1 100 ? 9.260 -0.204 -11.941 1.00 97.88 100 VAL A CA 1
ATOM 752 C C . VAL A 1 100 ? 9.680 0.363 -13.307 1.00 97.88 100 VAL A C 1
ATOM 754 O O . VAL A 1 100 ? 10.825 0.791 -13.461 1.00 97.88 100 VAL A O 1
ATOM 757 N N . PRO A 1 101 ? 8.776 0.405 -14.305 1.00 96.25 101 PRO A N 1
ATOM 758 C CA . PRO A 1 101 ? 9.119 0.789 -15.682 1.00 96.25 101 PRO A CA 1
ATOM 759 C C . PRO A 1 101 ? 9.244 2.306 -15.892 1.00 96.25 101 PRO A C 1
ATOM 761 O O . PRO A 1 101 ? 9.546 2.757 -16.990 1.00 96.25 101 PRO A O 1
ATOM 764 N N . ALA A 1 102 ? 8.922 3.099 -14.870 1.00 97.94 102 ALA A N 1
ATOM 765 C CA . ALA A 1 102 ? 9.011 4.552 -14.848 1.00 97.94 102 ALA A CA 1
ATOM 766 C C . ALA A 1 102 ? 8.903 5.033 -13.394 1.00 97.94 102 ALA A C 1
ATOM 768 O O . ALA A 1 102 ? 8.497 4.273 -12.509 1.00 97.94 102 ALA A O 1
ATOM 769 N N . LYS A 1 103 ? 9.164 6.326 -13.160 1.00 98.31 103 LYS A N 1
ATOM 770 C CA . LYS A 1 103 ? 8.937 6.975 -11.861 1.00 98.31 103 LYS A CA 1
ATOM 771 C C . LYS A 1 103 ? 7.539 6.655 -11.320 1.00 98.31 103 LYS A C 1
ATOM 773 O O . LYS A 1 103 ? 6.535 6.885 -12.002 1.00 98.31 103 LYS A O 1
ATOM 778 N N . ARG A 1 104 ? 7.459 6.161 -10.085 1.00 98.25 104 ARG A N 1
ATOM 779 C CA . ARG A 1 104 ? 6.207 5.747 -9.434 1.00 98.25 104 ARG A CA 1
ATOM 780 C C . ARG A 1 104 ? 6.098 6.348 -8.040 1.00 98.25 104 ARG A C 1
ATOM 782 O O . ARG A 1 104 ? 7.097 6.547 -7.355 1.00 98.25 104 ARG A O 1
ATOM 789 N N . ILE A 1 105 ? 4.871 6.592 -7.585 1.00 98.50 105 ILE A N 1
ATOM 790 C CA . ILE A 1 105 ? 4.583 6.846 -6.169 1.00 98.50 105 ILE A CA 1
ATOM 791 C C . ILE A 1 105 ? 3.499 5.874 -5.710 1.00 98.50 105 ILE A C 1
ATOM 793 O O . ILE A 1 105 ? 2.557 5.580 -6.443 1.00 98.50 105 ILE A O 1
ATOM 797 N N . SER A 1 106 ? 3.597 5.380 -4.479 1.00 98.38 106 SER A N 1
ATOM 798 C CA . SER A 1 106 ? 2.481 4.691 -3.829 1.00 98.38 106 SER A CA 1
ATOM 799 C C . SER A 1 106 ? 2.357 5.090 -2.368 1.00 98.38 106 SER A C 1
ATOM 801 O O . SER A 1 106 ? 3.355 5.390 -1.716 1.00 98.38 106 SER A O 1
ATOM 803 N N . ILE A 1 107 ? 1.128 5.111 -1.856 1.00 98.62 107 ILE A N 1
ATOM 804 C CA . ILE A 1 107 ? 0.847 5.436 -0.457 1.00 98.62 107 ILE A CA 1
ATOM 805 C C . ILE A 1 107 ? 0.131 4.254 0.185 1.00 98.62 107 ILE A C 1
ATOM 807 O O . ILE A 1 107 ? -1.017 3.964 -0.156 1.00 98.62 107 ILE A O 1
ATOM 811 N N . THR A 1 108 ? 0.808 3.582 1.113 1.00 98.38 108 THR A N 1
ATOM 812 C CA . THR A 1 108 ? 0.245 2.473 1.893 1.00 98.38 108 THR A CA 1
ATOM 813 C C . THR A 1 108 ? -0.316 3.014 3.201 1.00 98.38 108 THR A C 1
ATOM 815 O O . THR A 1 108 ? 0.428 3.542 4.022 1.00 98.38 108 THR A O 1
ATOM 818 N N . PHE A 1 109 ? -1.626 2.884 3.397 1.00 98.44 109 PHE A N 1
ATOM 819 C CA . PHE A 1 109 ? -2.353 3.264 4.607 1.00 98.44 109 PHE A CA 1
ATOM 820 C C . PHE A 1 109 ? -2.572 2.051 5.503 1.00 98.44 109 PHE A C 1
ATOM 822 O O . PHE A 1 109 ? -3.150 1.059 5.060 1.00 98.44 109 PHE A O 1
ATOM 829 N N . ARG A 1 110 ? -2.159 2.155 6.768 1.00 97.94 110 ARG A N 1
ATOM 830 C CA . ARG A 1 110 ? -2.257 1.095 7.780 1.00 97.94 110 ARG A CA 1
ATOM 831 C C . ARG A 1 110 ? -2.799 1.668 9.090 1.00 97.94 110 ARG A C 1
ATOM 833 O O . ARG A 1 110 ? -2.615 2.853 9.366 1.00 97.94 110 ARG A O 1
ATOM 840 N N . ARG A 1 111 ? -3.430 0.831 9.913 1.00 97.44 111 ARG A N 1
ATOM 841 C CA . ARG A 1 111 ? -3.711 1.146 11.320 1.00 97.44 111 ARG A CA 1
ATOM 842 C C . ARG A 1 111 ? -2.723 0.381 12.195 1.00 97.44 111 ARG A C 1
ATOM 844 O O . ARG A 1 111 ? -2.565 -0.822 12.014 1.00 97.44 111 ARG A O 1
ATOM 851 N N . MET A 1 112 ? -2.042 1.063 13.103 1.00 96.94 112 MET A N 1
ATOM 852 C CA . MET A 1 112 ? -1.161 0.461 14.099 1.00 96.94 112 MET A CA 1
ATOM 853 C C . MET A 1 112 ? -1.992 -0.273 15.158 1.00 96.94 112 MET A C 1
ATOM 855 O O . MET A 1 112 ? -3.063 0.195 15.553 1.00 96.94 112 MET A O 1
ATOM 859 N N . ASP A 1 113 ? -1.509 -1.430 15.605 1.00 96.75 113 ASP A N 1
ATOM 860 C CA . ASP A 1 113 ? -2.106 -2.134 16.735 1.00 96.75 113 ASP A CA 1
ATOM 861 C C . ASP A 1 113 ? -2.005 -1.281 18.007 1.00 96.75 113 ASP A C 1
ATOM 863 O O . ASP A 1 113 ? -1.006 -0.600 18.251 1.00 96.75 113 ASP A O 1
ATOM 867 N N . GLU A 1 114 ? -3.051 -1.296 18.830 1.00 95.12 114 GLU A N 1
ATOM 868 C CA . GLU A 1 114 ? -3.138 -0.415 19.996 1.00 95.12 114 GLU A CA 1
ATOM 869 C C . GLU A 1 114 ? -2.073 -0.741 21.049 1.00 95.12 114 GLU A C 1
ATOM 871 O O . GLU A 1 114 ? -1.589 0.167 21.721 1.00 95.12 114 GLU A O 1
ATOM 876 N N . SER A 1 115 ? -1.626 -2.002 21.120 1.00 96.12 115 SER A N 1
ATOM 877 C CA . SER A 1 115 ? -0.516 -2.448 21.968 1.00 96.12 115 SER A CA 1
ATOM 878 C C . SER A 1 115 ? 0.860 -1.986 21.464 1.00 96.12 115 SER A C 1
ATOM 880 O O . SER A 1 115 ? 1.851 -2.175 22.174 1.00 96.12 115 SER A O 1
ATOM 882 N N . LYS A 1 116 ? 0.952 -1.448 20.240 1.00 96.31 116 LYS A N 1
ATOM 883 C CA . LYS A 1 116 ? 2.204 -1.039 19.578 1.00 96.31 116 LYS A CA 1
ATOM 884 C C . LYS A 1 116 ? 2.321 0.471 19.371 1.00 96.31 116 LYS A C 1
ATOM 886 O O . LYS A 1 116 ? 3.357 0.940 18.901 1.00 96.31 116 LYS A O 1
ATOM 891 N N . ARG A 1 117 ? 1.293 1.238 19.749 1.00 94.31 117 ARG A N 1
ATOM 892 C CA . ARG A 1 117 ? 1.298 2.704 19.669 1.00 94.31 117 ARG A CA 1
ATOM 893 C C . ARG A 1 117 ? 2.370 3.324 20.581 1.00 94.31 117 ARG A C 1
ATOM 895 O O . ARG A 1 117 ? 2.573 2.845 21.698 1.00 94.31 117 ARG A O 1
ATOM 902 N N . PRO A 1 118 ? 3.042 4.404 20.140 1.00 93.25 118 PRO A N 1
ATOM 903 C CA . PRO A 1 118 ? 4.032 5.099 20.954 1.00 93.25 118 PRO A CA 1
ATOM 904 C C . PRO A 1 118 ? 3.386 5.804 22.155 1.00 93.25 118 PRO A C 1
ATOM 906 O O . PRO A 1 118 ? 2.220 6.206 22.122 1.00 93.25 118 PRO A O 1
ATOM 909 N N . SER A 1 119 ? 4.170 6.012 23.215 1.00 94.44 119 SER A N 1
ATOM 910 C CA . SER A 1 119 ? 3.753 6.800 24.379 1.00 94.44 119 SER A CA 1
ATOM 911 C C . SER A 1 119 ? 3.357 8.220 23.967 1.00 94.44 119 SER A C 1
ATOM 913 O O . SER A 1 119 ? 4.126 8.894 23.283 1.00 94.44 119 SER A O 1
ATOM 915 N N . GLY A 1 120 ? 2.187 8.685 24.409 1.00 93.56 120 GLY A N 1
ATOM 916 C CA . GLY A 1 120 ? 1.671 10.007 24.039 1.00 93.56 120 GLY A CA 1
ATOM 917 C C . GLY A 1 120 ? 0.999 10.067 22.662 1.00 93.56 120 GLY A C 1
ATOM 918 O O . GLY A 1 120 ? 0.711 11.163 22.193 1.00 93.56 120 GLY A O 1
ATOM 919 N N . TYR A 1 121 ? 0.725 8.923 22.020 1.00 93.56 121 TYR A N 1
ATOM 920 C CA . TYR A 1 121 ? -0.146 8.875 20.845 1.00 93.56 121 TYR A CA 1
ATOM 921 C C . TYR A 1 121 ? -1.508 9.520 21.149 1.00 93.56 121 TYR A C 1
ATOM 923 O O . TYR A 1 121 ? -2.216 9.095 22.064 1.00 93.56 121 TYR A O 1
ATOM 931 N N . ALA A 1 122 ? -1.883 10.507 20.337 1.00 94.06 122 ALA A N 1
ATOM 932 C CA . ALA A 1 122 ? -3.211 11.101 20.305 1.00 94.06 122 ALA A CA 1
ATOM 933 C C . ALA A 1 122 ? -3.878 10.760 18.958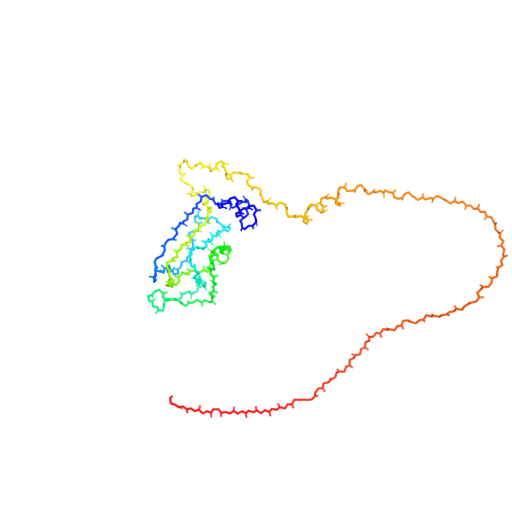 1.00 94.06 122 ALA A C 1
ATOM 935 O O . ALA A 1 122 ? -3.216 10.881 17.922 1.00 94.06 122 ALA A O 1
ATOM 936 N N . PRO A 1 123 ? -5.156 10.336 18.937 1.00 92.50 123 PRO A N 1
ATOM 937 C CA . PRO A 1 123 ? -5.912 10.205 17.697 1.00 92.50 123 PRO A CA 1
ATOM 938 C C . PRO A 1 123 ? -6.021 11.545 16.959 1.00 92.50 123 PRO A C 1
ATOM 940 O O . PRO A 1 123 ? -6.074 12.604 17.581 1.00 92.50 123 PRO A O 1
ATOM 943 N N . GLU A 1 124 ? -6.099 11.491 15.630 1.00 94.00 124 GLU A N 1
ATOM 944 C CA . GLU A 1 124 ? -6.411 12.662 14.806 1.00 94.00 124 GLU A CA 1
ATOM 945 C C . GLU A 1 124 ? -7.919 12.964 14.920 1.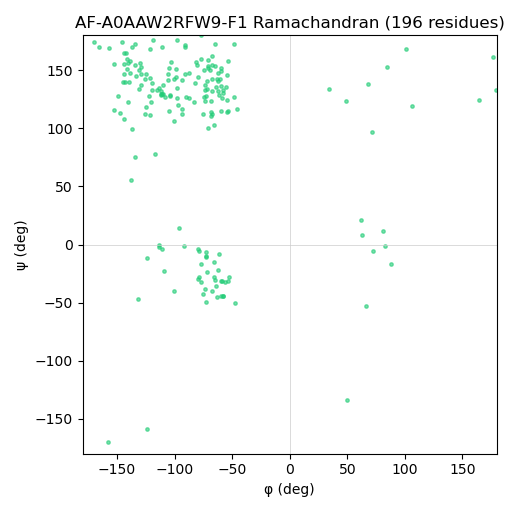00 94.00 124 GLU A C 1
ATOM 947 O O . GLU A 1 124 ? -8.714 12.172 14.394 1.00 94.00 124 GLU A O 1
ATOM 952 N N . PRO A 1 125 ? -8.346 14.083 15.546 1.00 94.19 125 PRO A N 1
ATOM 953 C CA . PRO A 1 125 ? -9.763 14.332 15.849 1.00 94.19 125 PRO A CA 1
ATOM 954 C C . PRO A 1 125 ? -10.637 14.337 14.593 1.00 94.19 125 PRO A C 1
ATOM 956 O O . PRO A 1 125 ? -11.794 13.922 14.590 1.00 94.19 125 PRO A O 1
ATOM 959 N N . ASP A 1 126 ? -10.043 14.767 13.482 1.00 94.06 126 ASP A N 1
ATOM 960 C CA . ASP A 1 126 ? -10.684 14.914 12.186 1.00 94.06 126 ASP A CA 1
ATOM 961 C C . ASP A 1 126 ? -10.979 13.557 11.493 1.00 94.06 126 ASP A C 1
ATOM 963 O O . ASP A 1 126 ? -11.682 13.508 10.471 1.00 94.06 126 ASP A O 1
ATOM 967 N N . LEU A 1 127 ? -10.452 12.452 12.041 1.00 94.38 127 LEU A N 1
ATOM 968 C CA . LEU A 1 127 ? -10.651 11.065 11.602 1.00 94.38 127 LEU A CA 1
ATOM 969 C C . LEU A 1 127 ? -11.475 10.217 12.592 1.00 94.38 127 LEU A C 1
ATOM 971 O O . LEU A 1 127 ? -11.793 9.064 12.283 1.00 94.38 127 LEU A O 1
ATOM 975 N N . GLU A 1 128 ? -11.858 10.767 13.744 1.00 92.81 128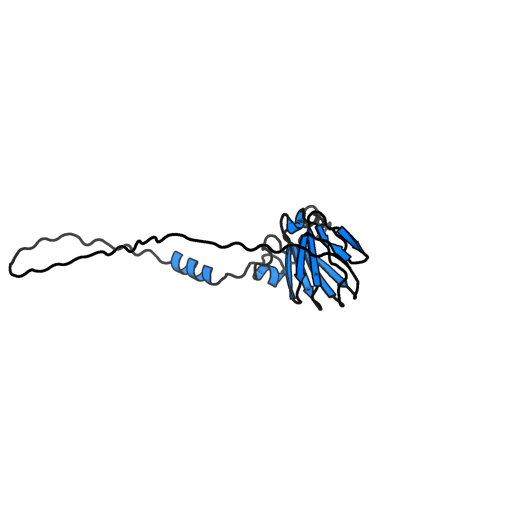 GLU A N 1
ATOM 976 C CA . GLU A 1 128 ? -12.718 10.083 14.709 1.00 92.81 128 GLU A CA 1
ATOM 977 C C . GLU A 1 128 ? -14.170 9.960 14.212 1.00 92.81 128 GLU A C 1
ATOM 979 O O . GLU A 1 128 ? -14.666 10.753 13.408 1.00 92.81 128 GLU A O 1
ATOM 984 N N . GLY A 1 129 ? -14.870 8.915 14.665 1.00 92.25 129 GLY A N 1
ATOM 985 C CA . GLY A 1 129 ? -16.300 8.716 14.397 1.00 92.25 129 GLY A CA 1
ATOM 986 C C . GLY A 1 129 ? -16.704 8.532 12.924 1.00 92.25 129 GLY A C 1
ATOM 987 O O . GLY A 1 129 ? -17.904 8.515 12.636 1.00 92.25 129 GLY A O 1
ATOM 988 N N . LEU A 1 130 ? -15.752 8.387 11.990 1.00 93.88 130 LEU A N 1
ATOM 989 C CA . LEU A 1 130 ? -16.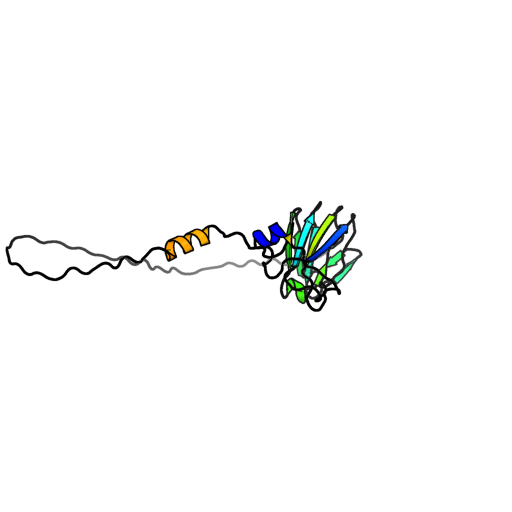013 8.293 10.549 1.00 93.88 130 LEU A CA 1
ATOM 990 C C . LEU A 1 130 ? -17.012 7.177 10.206 1.00 93.88 130 LEU A C 1
ATOM 992 O O . LEU A 1 130 ? -16.711 5.992 10.317 1.00 93.88 130 LEU A O 1
ATOM 996 N N . GLN A 1 131 ? -18.185 7.569 9.706 1.00 91.81 131 GLN A N 1
ATOM 997 C CA . GLN A 1 131 ? -19.205 6.641 9.220 1.00 91.81 131 GLN A CA 1
ATOM 998 C C . GLN A 1 131 ? -19.081 6.398 7.705 1.00 91.81 131 GLN A C 1
ATOM 1000 O O . GLN A 1 131 ? -18.834 7.350 6.950 1.00 91.81 131 GLN A O 1
ATOM 1005 N N . PRO A 1 132 ? -19.302 5.157 7.230 1.00 93.44 132 PRO A N 1
ATOM 1006 C CA . PRO A 1 132 ? -19.542 4.873 5.819 1.00 93.44 132 PRO A CA 1
ATOM 1007 C C . PRO A 1 132 ? -20.778 5.614 5.282 1.00 93.44 132 PRO A C 1
ATOM 1009 O O . PRO A 1 132 ? -21.717 5.913 6.023 1.00 93.44 132 PRO A O 1
ATOM 1012 N N . LEU A 1 133 ? -20.802 5.914 3.981 1.00 91.62 133 LEU A N 1
ATOM 1013 C CA . LEU A 1 133 ? -21.971 6.518 3.336 1.00 91.62 133 LEU A CA 1
ATOM 1014 C C . LEU A 1 133 ? -23.103 5.491 3.213 1.00 91.62 133 LEU A C 1
ATOM 1016 O O . LEU A 1 133 ? -22.886 4.381 2.741 1.00 91.62 133 LEU A O 1
ATOM 1020 N N . LEU A 1 134 ? -24.337 5.862 3.559 1.00 86.38 134 LEU A N 1
ATOM 1021 C CA . LEU A 1 134 ? -25.485 4.979 3.337 1.00 86.38 134 LEU A CA 1
ATOM 1022 C C . LEU A 1 134 ? -25.743 4.803 1.833 1.00 86.38 134 LEU A C 1
ATOM 1024 O O . LEU A 1 134 ? -26.180 5.739 1.161 1.00 86.38 134 LEU A O 1
ATOM 1028 N N . VAL A 1 135 ? -25.521 3.590 1.322 1.00 74.81 135 VAL A N 1
ATOM 1029 C CA . VAL A 1 135 ? -25.892 3.203 -0.047 1.00 74.81 135 VAL A CA 1
ATOM 1030 C C . VAL A 1 135 ? -27.418 3.256 -0.187 1.00 74.81 135 VAL A C 1
ATOM 1032 O O . VAL A 1 135 ? -28.149 2.778 0.680 1.00 74.81 135 VAL A O 1
ATOM 1035 N N . GLU A 1 136 ? -27.926 3.821 -1.284 1.00 64.00 136 GLU A N 1
ATOM 1036 C CA . GLU A 1 136 ? -29.352 4.173 -1.417 1.00 64.00 136 GLU A CA 1
ATOM 1037 C C . GLU A 1 136 ? -30.323 2.980 -1.352 1.00 64.00 136 GLU A C 1
ATOM 1039 O O . GLU A 1 136 ? -31.481 3.134 -0.954 1.00 64.00 136 GLU A O 1
ATOM 1044 N N . ALA A 1 137 ? -29.842 1.766 -1.632 1.00 61.03 137 ALA A N 1
ATOM 1045 C CA . ALA A 1 137 ? -30.590 0.529 -1.410 1.00 61.03 137 ALA A CA 1
ATOM 1046 C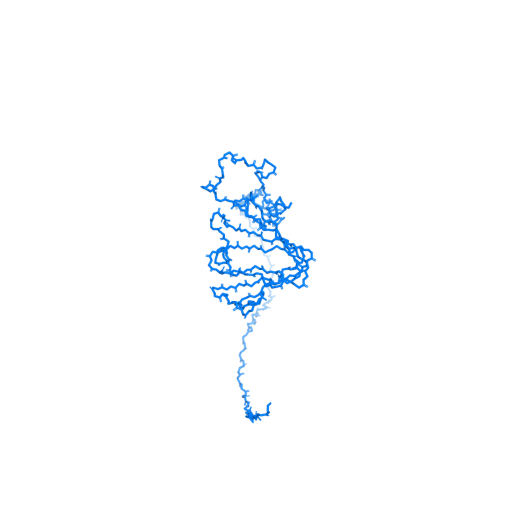 C . ALA A 1 137 ? -31.056 0.359 0.057 1.00 61.03 137 ALA A C 1
ATOM 1048 O O . ALA A 1 137 ? -32.144 -0.167 0.308 1.00 61.03 137 ALA A O 1
ATOM 1049 N N . ASP A 1 138 ? -30.282 0.851 1.032 1.00 56.84 138 ASP A N 1
ATOM 1050 C CA . ASP A 1 138 ? -30.627 0.786 2.458 1.00 56.84 138 ASP A CA 1
ATOM 1051 C C . ASP A 1 138 ? -31.656 1.857 2.875 1.00 56.84 138 ASP A C 1
ATOM 1053 O O . ASP A 1 138 ? -32.494 1.611 3.748 1.00 56.84 138 ASP A O 1
ATOM 1057 N N . ARG A 1 139 ? -31.691 3.011 2.181 1.00 56.69 139 ARG A N 1
ATOM 1058 C CA . ARG A 1 139 ? -32.761 4.018 2.354 1.00 56.69 139 ARG A CA 1
ATOM 1059 C C . ARG A 1 139 ? -34.130 3.396 2.078 1.00 56.69 139 ARG A C 1
ATOM 1061 O O . ARG A 1 139 ? -35.058 3.570 2.866 1.00 56.69 139 ARG A O 1
ATOM 1068 N N . SER A 1 140 ? -34.227 2.609 1.004 1.00 58.88 140 SER A N 1
ATOM 1069 C CA . SER A 1 140 ? -35.461 1.917 0.617 1.00 58.88 140 SER A CA 1
ATOM 1070 C C . SER A 1 140 ? -35.908 0.901 1.673 1.00 58.88 140 SER A C 1
ATOM 1072 O O . SER A 1 140 ? -37.075 0.896 2.063 1.00 58.88 140 SER A O 1
ATOM 1074 N N . ARG A 1 141 ? -34.992 0.074 2.204 1.00 58.34 141 ARG A N 1
ATOM 1075 C CA . ARG A 1 141 ? -35.322 -0.913 3.252 1.00 58.34 141 ARG A CA 1
ATOM 1076 C C . ARG A 1 141 ? -35.874 -0.261 4.518 1.00 58.34 141 ARG A C 1
ATOM 1078 O O . ARG A 1 141 ? -36.893 -0.722 5.028 1.00 58.34 141 ARG A O 1
ATOM 1085 N N . LYS A 1 142 ? -35.269 0.837 4.982 1.00 57.22 142 LYS A N 1
ATOM 1086 C CA . LYS A 1 142 ? -35.765 1.595 6.144 1.00 57.22 142 LYS A CA 1
ATOM 1087 C C . LYS A 1 142 ? -37.142 2.221 5.878 1.00 57.22 142 LYS A C 1
ATOM 1089 O O . LYS A 1 142 ? -37.989 2.196 6.769 1.00 57.22 142 LYS A O 1
ATOM 1094 N N . TYR A 1 143 ? -37.415 2.676 4.652 1.00 52.84 143 T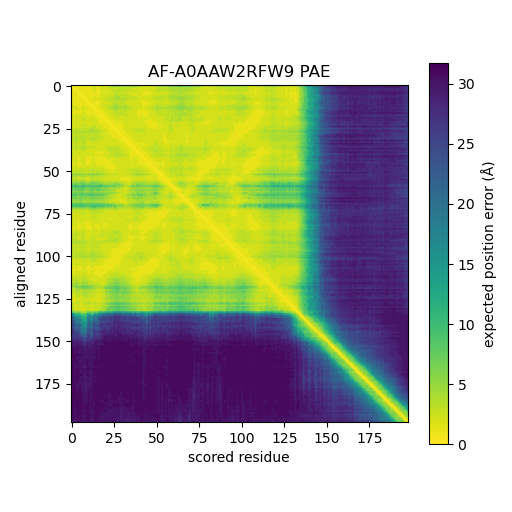YR A N 1
ATOM 1095 C CA . TYR A 1 143 ? -38.730 3.199 4.246 1.00 52.84 143 TYR A CA 1
ATOM 1096 C C . TYR A 1 143 ? -39.836 2.127 4.215 1.00 52.84 143 TYR A C 1
ATOM 1098 O O . TYR A 1 143 ? -40.960 2.374 4.649 1.00 52.84 143 TYR A O 1
ATOM 1106 N N . TYR A 1 144 ? -39.536 0.914 3.736 1.00 55.50 144 TYR A N 1
ATOM 1107 C CA . TYR A 1 144 ? -40.514 -0.182 3.723 1.00 55.50 144 TYR A CA 1
ATOM 1108 C C . TYR A 1 144 ? -40.713 -0.834 5.100 1.00 55.50 144 TYR A C 1
ATOM 1110 O O . TYR A 1 144 ? -41.830 -1.242 5.411 1.00 55.50 144 TYR A O 1
ATOM 1118 N N . ALA A 1 145 ? -39.678 -0.889 5.945 1.00 58.50 145 ALA A N 1
ATOM 1119 C CA . ALA A 1 145 ? -39.769 -1.426 7.307 1.00 58.50 145 ALA A CA 1
ATOM 1120 C C . ALA A 1 145 ? -40.547 -0.521 8.285 1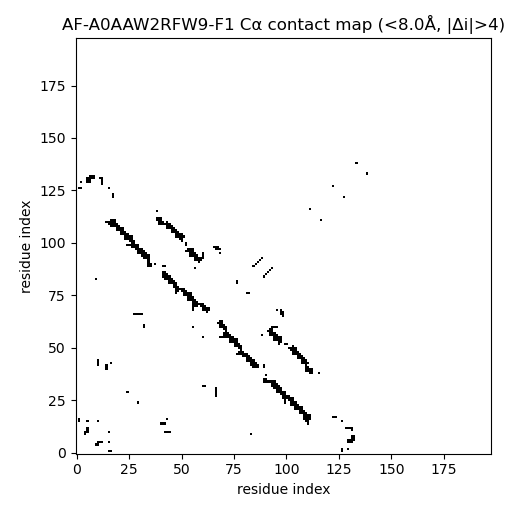.00 58.50 145 ALA A C 1
ATOM 1122 O O . ALA A 1 145 ? -41.078 -1.010 9.278 1.00 58.50 145 ALA A O 1
ATOM 1123 N N . SER A 1 146 ? -40.637 0.783 8.003 1.00 61.44 146 SER A N 1
ATOM 1124 C CA . SER A 1 146 ? -41.334 1.776 8.837 1.00 61.44 146 SER A CA 1
ATOM 1125 C C . SER A 1 146 ? -42.806 1.998 8.459 1.00 61.44 146 SER A C 1
ATOM 1127 O O . SER A 1 146 ? -43.506 2.756 9.130 1.00 61.44 146 SER A O 1
ATOM 1129 N N . ARG A 1 147 ? -43.325 1.321 7.422 1.00 52.69 147 ARG A N 1
ATOM 1130 C CA . ARG A 1 147 ? -44.759 1.356 7.093 1.00 52.69 147 ARG A CA 1
ATOM 1131 C C . ARG A 1 147 ? -45.576 0.535 8.106 1.00 52.69 147 ARG A C 1
ATOM 1133 O O . ARG A 1 147 ? -45.359 -0.675 8.201 1.00 52.69 147 ARG A O 1
ATOM 1140 N N . PRO A 1 148 ? -46.587 1.119 8.782 1.00 51.28 148 PRO A N 1
ATOM 1141 C CA . PRO A 1 148 ? -47.496 0.347 9.622 1.00 51.28 148 PRO A CA 1
ATOM 1142 C C . PRO A 1 148 ? -48.246 -0.685 8.775 1.00 51.28 148 PRO A C 1
ATOM 1144 O O . PRO A 1 148 ? -48.868 -0.342 7.764 1.00 51.28 148 PRO A O 1
ATOM 1147 N N . ARG A 1 149 ? -48.229 -1.954 9.197 1.00 54.25 149 ARG A N 1
ATOM 1148 C CA . ARG A 1 149 ? -49.107 -2.980 8.620 1.00 54.25 149 ARG A CA 1
ATOM 1149 C C . ARG A 1 149 ? -50.557 -2.625 8.953 1.00 54.25 149 ARG A C 1
ATOM 1151 O O . ARG A 1 149 ? -51.000 -2.855 10.074 1.00 54.25 149 ARG A O 1
ATOM 1158 N N . ARG A 1 150 ? -51.302 -2.085 7.982 1.00 48.22 150 ARG A N 1
ATOM 1159 C CA . ARG A 1 150 ? -52.759 -1.917 8.101 1.00 48.22 150 ARG A CA 1
ATOM 1160 C C . ARG A 1 150 ? -53.386 -3.297 8.299 1.00 48.22 150 ARG A C 1
ATOM 1162 O O . ARG A 1 150 ? -53.316 -4.133 7.401 1.00 48.22 150 ARG A O 1
ATOM 1169 N N . SER A 1 151 ? -53.983 -3.529 9.462 1.00 47.09 151 SER A N 1
ATOM 1170 C CA . SER A 1 151 ? -54.796 -4.712 9.722 1.00 47.09 151 SER A CA 1
ATOM 1171 C C . SER A 1 151 ? -56.073 -4.636 8.884 1.00 47.09 151 SER A C 1
ATOM 1173 O O . SER A 1 151 ? -56.944 -3.800 9.115 1.00 47.09 151 SER A O 1
ATOM 1175 N N . SER A 1 152 ? -56.192 -5.508 7.884 1.00 46.94 152 SER A N 1
ATOM 1176 C CA . SER A 1 152 ? -57.436 -5.690 7.140 1.00 46.94 152 SER A CA 1
ATOM 1177 C C . SER A 1 152 ? -58.467 -6.380 8.036 1.00 46.94 152 SER A C 1
ATOM 1179 O O . SER A 1 152 ? -58.427 -7.593 8.247 1.00 46.94 152 SER A O 1
ATOM 1181 N N . GLY A 1 153 ? -59.389 -5.592 8.592 1.00 38.12 153 GLY A N 1
ATOM 1182 C CA . GLY A 1 153 ? -60.523 -6.109 9.353 1.00 38.12 153 GLY A CA 1
ATOM 1183 C C . GLY A 1 153 ? -61.393 -7.038 8.502 1.00 38.12 153 GLY A C 1
ATOM 1184 O O . GLY A 1 153 ? -61.693 -6.738 7.346 1.00 38.12 153 GLY A O 1
ATOM 1185 N N . LYS A 1 154 ? -61.805 -8.171 9.080 1.00 52.09 154 LYS A N 1
ATOM 1186 C CA . LYS A 1 154 ? -62.787 -9.083 8.477 1.00 52.09 154 LYS A CA 1
ATOM 1187 C C . LYS A 1 154 ? -64.192 -8.460 8.560 1.00 52.09 154 LYS A C 1
ATOM 1189 O O . LYS A 1 154 ? -64.572 -8.063 9.661 1.00 52.09 154 LYS A O 1
ATOM 1194 N N . PRO A 1 155 ? -64.997 -8.446 7.484 1.00 39.41 155 PRO A N 1
ATOM 1195 C CA . PRO A 1 155 ? -66.440 -8.243 7.594 1.00 39.41 155 PRO A CA 1
ATOM 1196 C C . PRO A 1 155 ? -67.134 -9.505 8.131 1.00 39.41 155 PRO A C 1
ATOM 1198 O O . PRO A 1 155 ? -66.674 -10.625 7.898 1.00 39.41 155 PRO A O 1
ATOM 1201 N N . ALA A 1 156 ? -68.245 -9.317 8.845 1.00 37.06 156 ALA A N 1
ATOM 1202 C CA . ALA A 1 156 ? -69.066 -10.390 9.405 1.00 37.06 156 ALA A CA 1
ATOM 1203 C C . ALA A 1 156 ? -70.198 -10.842 8.454 1.00 37.06 156 ALA A C 1
ATOM 1205 O O . ALA A 1 156 ? -70.469 -10.221 7.429 1.00 37.06 156 ALA A O 1
ATOM 1206 N N . VAL A 1 157 ? -70.842 -11.956 8.812 1.00 43.50 157 VAL A N 1
ATOM 1207 C CA . VAL A 1 157 ? -71.863 -12.677 8.030 1.00 43.50 157 VAL A CA 1
ATOM 1208 C C . VAL A 1 157 ? -73.252 -12.021 8.120 1.00 43.50 157 VAL A C 1
ATOM 1210 O O . VAL A 1 157 ? -73.662 -11.602 9.198 1.00 43.50 157 VAL A O 1
ATOM 1213 N N . GLY A 1 158 ? -74.021 -12.052 7.023 1.00 32.84 158 GLY A N 1
ATOM 1214 C CA . GLY A 1 158 ? -75.468 -11.780 6.988 1.00 32.84 158 GLY A CA 1
ATOM 1215 C C . GLY A 1 158 ? -76.186 -12.655 5.943 1.00 32.84 158 GLY A C 1
ATOM 1216 O O . GLY A 1 158 ? -75.633 -12.905 4.876 1.00 32.84 158 GLY A O 1
ATOM 1217 N N . ARG A 1 159 ? -77.389 -13.164 6.260 1.00 36.53 159 ARG A N 1
ATOM 1218 C CA . ARG A 1 159 ? -78.222 -14.048 5.402 1.00 36.53 159 ARG A CA 1
ATOM 1219 C C . ARG A 1 159 ? -79.332 -13.258 4.675 1.00 36.53 159 ARG A C 1
ATOM 1221 O O . ARG A 1 159 ? -79.858 -12.322 5.264 1.00 36.53 159 ARG A O 1
ATOM 1228 N N . GLY A 1 160 ? -79.775 -13.704 3.490 1.00 29.47 160 GLY A N 1
ATOM 1229 C CA . GLY A 1 160 ? -80.999 -13.209 2.818 1.00 29.47 160 GLY A CA 1
ATOM 1230 C C . GLY A 1 160 ? -81.279 -13.880 1.457 1.00 29.47 160 GLY A C 1
ATOM 1231 O O . GLY A 1 160 ? -80.365 -14.042 0.666 1.00 29.47 160 GLY A O 1
ATOM 1232 N N . GLU A 1 161 ? -82.512 -14.322 1.207 1.00 30.41 161 GLU A N 1
ATOM 1233 C CA . GLU A 1 161 ? -82.936 -15.340 0.220 1.00 30.41 161 GLU A CA 1
ATOM 1234 C C . GLU A 1 161 ? -83.108 -14.955 -1.283 1.00 30.41 161 GLU A C 1
ATOM 1236 O O . GLU A 1 161 ? -83.490 -13.841 -1.610 1.00 30.41 161 GLU A O 1
ATOM 1241 N N . ARG A 1 162 ? -82.952 -15.983 -2.155 1.00 36.00 162 ARG A N 1
ATOM 1242 C CA . ARG A 1 162 ? -83.687 -16.336 -3.414 1.00 36.00 162 ARG A CA 1
ATOM 1243 C C . ARG A 1 162 ? -83.956 -15.293 -4.531 1.00 36.00 162 ARG A C 1
ATOM 1245 O O . ARG A 1 162 ? -84.805 -14.428 -4.373 1.00 36.00 162 ARG A O 1
ATOM 1252 N N . MET A 1 163 ? -83.510 -15.599 -5.763 1.00 33.78 163 MET A N 1
ATOM 1253 C CA . MET A 1 163 ? -84.338 -16.259 -6.810 1.00 33.78 163 MET A CA 1
ATOM 1254 C C . MET A 1 163 ? -83.497 -16.711 -8.035 1.00 33.78 163 MET A C 1
ATOM 1256 O O . MET A 1 163 ? -82.284 -16.517 -8.056 1.00 33.78 163 MET A O 1
ATOM 1260 N N . ASP A 1 164 ? -84.126 -17.420 -8.980 1.00 34.62 164 ASP A N 1
ATOM 1261 C CA . ASP A 1 164 ? -83.527 -18.309 -9.996 1.00 34.62 164 ASP A CA 1
ATOM 1262 C C . ASP A 1 164 ? -83.521 -17.722 -11.430 1.00 34.62 164 ASP A C 1
ATOM 1264 O O . ASP A 1 164 ? -84.458 -17.013 -11.787 1.00 34.62 164 ASP A O 1
ATOM 1268 N N . HIS A 1 165 ? -82.487 -18.039 -12.233 1.00 34.38 165 HIS A N 1
ATOM 1269 C CA . HIS A 1 165 ? -82.585 -18.558 -13.621 1.00 34.38 165 HIS A CA 1
ATOM 1270 C C . HIS A 1 165 ? -81.267 -18.467 -14.430 1.00 34.38 165 HIS A C 1
ATOM 1272 O O . HIS A 1 165 ? -80.774 -17.384 -14.735 1.00 34.38 165 HIS A O 1
ATOM 1278 N N . GLY A 1 166 ? -80.817 -19.614 -14.963 1.00 29.19 166 GLY A N 1
ATOM 1279 C CA . GLY A 1 166 ? -80.422 -19.699 -16.383 1.00 29.19 166 GLY A CA 1
ATOM 1280 C C . GLY A 1 166 ? -78.932 -19.774 -16.788 1.00 29.19 166 GLY A C 1
ATOM 1281 O O . GLY A 1 166 ? -78.191 -18.807 -16.700 1.00 29.19 166 GLY A O 1
ATOM 1282 N N . ARG A 1 167 ? -78.588 -20.895 -17.451 1.00 32.19 167 ARG A N 1
ATOM 1283 C CA . ARG A 1 167 ? -77.504 -21.097 -18.454 1.00 32.19 167 ARG A CA 1
ATOM 1284 C C . ARG A 1 167 ? -76.017 -21.100 -18.023 1.00 32.19 167 ARG A C 1
ATOM 1286 O O . ARG A 1 167 ? -75.306 -20.106 -18.072 1.00 32.19 167 ARG A O 1
ATOM 1293 N N . ARG A 1 168 ? -75.513 -22.329 -17.832 1.00 32.75 168 ARG A N 1
ATOM 1294 C CA . ARG A 1 168 ? -74.241 -22.848 -18.415 1.00 32.75 168 ARG A CA 1
ATOM 1295 C C . ARG A 1 168 ? -74.473 -23.222 -19.911 1.00 32.75 168 ARG A C 1
ATOM 1297 O O . ARG A 1 168 ? -75.638 -23.126 -20.310 1.00 32.75 168 ARG A O 1
ATOM 1304 N N . PRO A 1 169 ? -73.508 -23.725 -20.730 1.00 44.28 169 PRO A N 1
ATOM 1305 C CA . PRO A 1 169 ? -72.116 -24.180 -20.489 1.00 44.28 169 PRO A CA 1
ATOM 1306 C C . PRO A 1 169 ? -71.100 -23.404 -21.396 1.00 44.28 169 PRO A C 1
ATOM 1308 O O . PRO A 1 169 ? -71.437 -22.286 -21.766 1.00 44.28 169 PRO A O 1
ATOM 1311 N N . ILE A 1 170 ? -69.854 -23.786 -21.753 1.00 32.44 170 ILE A N 1
ATOM 1312 C CA . ILE A 1 170 ? -69.060 -25.046 -21.776 1.00 32.44 170 ILE A CA 1
ATOM 1313 C C . ILE A 1 170 ? -67.610 -24.798 -21.256 1.00 32.44 170 ILE A C 1
ATOM 1315 O O . ILE A 1 170 ? -67.208 -23.669 -20.996 1.00 32.44 170 ILE A O 1
ATOM 1319 N N . MET A 1 171 ? -66.887 -25.903 -21.045 1.00 28.34 171 MET A N 1
ATOM 1320 C CA . MET A 1 171 ? -65.429 -26.135 -20.932 1.00 28.34 171 MET A CA 1
ATOM 1321 C C . MET A 1 171 ? -64.604 -25.461 -22.083 1.00 28.34 171 MET A C 1
ATOM 1323 O O . MET A 1 171 ? -65.192 -24.937 -23.021 1.00 28.34 171 MET A O 1
ATOM 1327 N N . ASP A 1 172 ? -63.263 -25.415 -22.105 1.00 30.08 172 ASP A N 1
ATOM 1328 C CA . ASP A 1 172 ? -62.338 -26.458 -21.640 1.00 30.08 172 ASP A CA 1
ATOM 1329 C C . ASP A 1 172 ? -60.919 -25.999 -21.248 1.00 30.08 172 ASP A C 1
ATOM 1331 O O . ASP A 1 172 ? -60.501 -24.863 -21.463 1.00 30.08 172 ASP A O 1
ATOM 1335 N N . ASN A 1 173 ? -60.206 -26.936 -20.628 1.00 33.66 173 ASN A N 1
ATOM 1336 C CA . ASN A 1 173 ? -58.935 -26.816 -19.933 1.00 33.66 173 ASN A CA 1
ATOM 1337 C C . ASN A 1 173 ? -57.900 -27.762 -20.562 1.00 33.66 173 ASN A C 1
ATOM 1339 O O . ASN A 1 173 ? -58.138 -28.966 -20.582 1.00 33.66 173 ASN A O 1
ATOM 1343 N N . THR A 1 174 ? -56.716 -27.274 -20.945 1.00 32.22 174 THR A N 1
ATOM 1344 C CA . THR A 1 174 ? -55.545 -28.151 -21.154 1.00 32.22 174 THR A CA 1
ATOM 1345 C C . THR A 1 174 ? -54.223 -27.468 -20.814 1.00 32.22 174 THR A C 1
ATOM 1347 O O . THR A 1 174 ? -53.758 -26.587 -21.537 1.00 32.22 174 THR A O 1
ATOM 1350 N N . ASP A 1 175 ? -53.579 -27.972 -19.760 1.00 33.94 175 ASP A N 1
ATOM 1351 C CA . ASP A 1 175 ? -52.128 -27.914 -19.556 1.00 33.94 175 ASP A CA 1
ATOM 1352 C C . ASP A 1 175 ? -51.366 -28.498 -20.760 1.00 33.94 175 ASP A C 1
ATOM 1354 O O . ASP A 1 175 ? -51.756 -29.531 -21.308 1.00 33.94 175 ASP A O 1
ATOM 1358 N N . ALA A 1 176 ? -50.191 -27.944 -21.070 1.00 34.41 176 ALA A N 1
ATOM 1359 C CA . ALA A 1 176 ? -49.188 -28.611 -21.902 1.00 34.41 176 ALA A CA 1
ATOM 1360 C C . ALA A 1 176 ? -47.780 -28.423 -21.313 1.00 34.41 176 ALA A C 1
ATOM 1362 O O . ALA A 1 176 ? -47.124 -27.397 -21.491 1.00 34.41 176 ALA A O 1
ATOM 1363 N N . ARG A 1 177 ? -47.301 -29.445 -20.593 1.00 33.97 177 ARG A N 1
ATOM 1364 C CA . ARG A 1 177 ? -45.936 -29.502 -20.046 1.00 33.97 177 ARG A CA 1
ATOM 1365 C C . ARG A 1 177 ? -44.945 -29.780 -21.175 1.00 33.97 177 ARG A C 1
ATOM 1367 O O . ARG A 1 177 ? -45.083 -30.792 -21.857 1.00 33.97 177 ARG A O 1
ATOM 1374 N N . TYR A 1 178 ? -43.905 -28.959 -21.323 1.00 31.25 178 TYR A N 1
ATOM 1375 C CA . TYR A 1 178 ? -42.825 -29.246 -22.270 1.00 31.25 178 TYR A CA 1
ATOM 1376 C C . TYR A 1 178 ? -41.668 -29.979 -21.581 1.00 31.25 178 TYR A C 1
ATOM 1378 O O . TYR A 1 178 ? -40.951 -29.415 -20.757 1.00 31.25 178 TYR A O 1
ATOM 1386 N N . SER A 1 179 ? -41.464 -31.247 -21.941 1.00 35.72 179 SER A N 1
ATOM 1387 C CA . SER A 1 179 ? -40.268 -32.017 -21.589 1.00 35.72 179 SER A CA 1
ATOM 1388 C C . SER A 1 179 ? -39.850 -32.872 -22.782 1.00 35.72 179 SER A C 1
ATOM 1390 O O . SER A 1 179 ? -40.639 -33.696 -23.242 1.00 35.72 179 SER A O 1
ATOM 1392 N N . GLY A 1 180 ? -38.619 -32.709 -23.271 1.00 31.25 180 GLY A N 1
ATOM 1393 C CA . GLY A 1 180 ? -38.117 -33.441 -24.436 1.00 31.25 180 GLY A CA 1
ATOM 1394 C C . GLY A 1 180 ? -36.600 -33.620 -24.403 1.00 31.25 180 GLY A C 1
ATOM 1395 O O . GLY A 1 180 ? -35.855 -32.648 -24.470 1.00 31.25 180 GLY A O 1
ATOM 1396 N N . ARG A 1 181 ? -36.144 -34.876 -24.305 1.00 35.31 181 ARG A N 1
ATOM 1397 C CA . ARG A 1 181 ? -34.737 -35.291 -24.464 1.00 35.31 181 ARG A CA 1
ATOM 1398 C C . ARG A 1 181 ? -34.500 -35.824 -25.881 1.00 35.31 181 ARG A C 1
ATOM 1400 O O . ARG A 1 181 ? -35.213 -36.738 -26.281 1.00 35.31 181 ARG A O 1
ATOM 1407 N N . ILE A 1 182 ? -33.410 -35.419 -26.537 1.00 33.75 182 ILE A N 1
ATOM 1408 C CA . ILE A 1 182 ? -32.724 -36.142 -27.636 1.00 33.75 182 ILE A CA 1
ATOM 1409 C C . ILE A 1 182 ? -31.218 -35.860 -27.423 1.00 33.75 182 ILE A C 1
ATOM 1411 O O . ILE A 1 182 ? -30.851 -34.696 -27.333 1.00 33.75 182 ILE A O 1
ATOM 1415 N N . ARG A 1 183 ? -30.374 -36.809 -26.979 1.00 33.50 183 ARG A N 1
ATOM 1416 C CA . ARG A 1 183 ? -29.731 -37.989 -27.631 1.00 33.50 183 ARG A CA 1
ATOM 1417 C C . ARG A 1 183 ? -28.424 -37.663 -28.392 1.00 33.50 183 ARG A C 1
ATOM 1419 O O . ARG A 1 183 ? -28.175 -36.526 -28.757 1.00 33.50 183 ARG A O 1
ATOM 1426 N N . GLN A 1 184 ? -27.547 -38.669 -28.487 1.00 30.06 184 GLN A N 1
ATOM 1427 C CA . GLN A 1 184 ? -26.085 -38.557 -28.650 1.00 30.06 184 GLN A CA 1
ATOM 1428 C C . GLN A 1 184 ? -25.552 -38.828 -30.074 1.00 30.06 184 GLN A C 1
ATOM 1430 O O . GLN A 1 184 ? -26.098 -39.675 -30.776 1.00 30.06 184 GLN A O 1
ATOM 1435 N N . GLY A 1 185 ? -24.358 -38.281 -30.356 1.00 29.66 185 GLY A N 1
ATOM 1436 C CA . GLY A 1 185 ? -23.275 -38.930 -31.125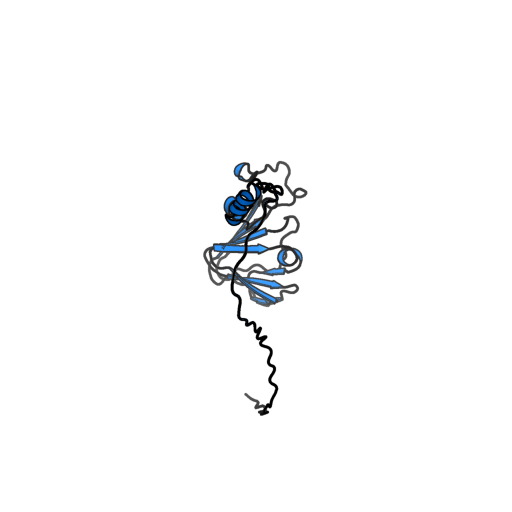 1.00 29.66 185 GLY A CA 1
ATOM 1437 C C . GLY A 1 185 ? -23.108 -38.531 -32.604 1.00 29.66 185 GLY A C 1
ATOM 1438 O O . GLY A 1 185 ? -24.010 -37.910 -33.160 1.00 29.66 185 GLY A O 1
ATOM 1439 N N . PRO A 1 186 ? -21.996 -38.922 -33.273 1.00 41.50 186 PRO A N 1
ATOM 1440 C CA . PRO A 1 186 ? -20.729 -39.478 -32.765 1.00 41.50 186 PRO A CA 1
ATOM 1441 C C . PRO A 1 186 ? -19.495 -38.591 -33.098 1.00 41.50 186 PRO A C 1
ATOM 1443 O O . PRO A 1 186 ? -19.604 -37.571 -33.771 1.00 41.50 186 PRO A O 1
ATOM 1446 N N . GLY A 1 187 ? -18.303 -38.966 -32.614 1.00 30.78 187 GLY A N 1
ATOM 1447 C CA . GLY A 1 187 ? -17.058 -38.198 -32.811 1.00 30.78 187 GLY A CA 1
ATOM 1448 C C . GLY A 1 187 ? -16.160 -38.693 -33.953 1.00 30.78 187 GLY A C 1
ATOM 1449 O O . GLY A 1 187 ? -16.407 -39.743 -34.542 1.00 30.78 187 GLY A O 1
ATOM 1450 N N . ASN A 1 188 ? -15.059 -37.976 -34.215 1.00 34.94 188 ASN A N 1
ATOM 1451 C CA . ASN A 1 188 ? -13.989 -38.462 -35.091 1.00 34.94 188 ASN A CA 1
ATOM 1452 C C . ASN A 1 188 ? -12.591 -38.035 -34.597 1.00 34.94 188 ASN A C 1
ATOM 1454 O O . ASN A 1 188 ? -12.400 -36.918 -34.122 1.00 34.94 188 ASN A O 1
ATOM 1458 N N . ARG A 1 189 ? -11.609 -38.940 -34.693 1.00 33.56 189 ARG A N 1
ATOM 1459 C CA . ARG A 1 189 ? -10.200 -38.708 -34.315 1.00 33.56 189 ARG A CA 1
ATOM 1460 C C . ARG A 1 189 ? -9.412 -38.190 -35.518 1.00 33.56 189 ARG A C 1
ATOM 1462 O O . ARG A 1 189 ? -9.560 -38.748 -36.598 1.00 33.56 189 ARG A O 1
ATOM 1469 N N . ARG A 1 190 ? -8.412 -37.329 -35.291 1.00 35.03 190 ARG A N 1
ATOM 1470 C CA . ARG A 1 190 ? -7.123 -37.395 -36.012 1.00 35.03 190 ARG A CA 1
ATOM 1471 C C . ARG A 1 190 ? -5.978 -36.898 -35.123 1.00 35.03 190 ARG A C 1
ATOM 1473 O O . ARG A 1 190 ? -6.060 -35.828 -34.536 1.00 35.03 190 ARG A O 1
ATOM 1480 N N . ARG A 1 191 ? -4.927 -37.716 -35.012 1.00 34.16 191 ARG A N 1
ATOM 1481 C CA . ARG A 1 191 ? -3.613 -37.340 -34.465 1.00 34.16 191 ARG A CA 1
ATOM 1482 C C . ARG A 1 191 ? -2.765 -36.776 -35.605 1.00 34.16 191 ARG A C 1
ATOM 1484 O O . ARG A 1 191 ? -2.827 -37.329 -36.698 1.00 34.16 191 ARG A O 1
ATOM 1491 N N . PHE A 1 192 ? -1.886 -35.828 -35.303 1.00 32.59 192 PHE A N 1
ATOM 1492 C CA . PHE A 1 192 ? -0.576 -35.731 -35.953 1.00 32.59 192 PHE A CA 1
ATOM 1493 C C . PHE A 1 192 ? 0.509 -35.598 -34.878 1.00 32.59 192 PHE A C 1
ATOM 1495 O O . PHE A 1 192 ? 0.214 -35.278 -33.726 1.00 32.59 192 PHE A O 1
ATOM 1502 N N . ARG A 1 193 ? 1.737 -35.980 -35.229 1.00 31.20 193 ARG A N 1
ATOM 1503 C CA . ARG A 1 193 ? 2.851 -36.251 -34.312 1.00 31.20 193 ARG A CA 1
ATOM 1504 C C . ARG A 1 193 ? 4.077 -35.487 -34.822 1.00 31.20 193 ARG A C 1
ATOM 1506 O O . ARG A 1 193 ? 4.325 -35.567 -36.015 1.00 31.20 193 ARG A O 1
ATOM 1513 N N . THR A 1 194 ? 4.771 -34.795 -33.913 1.00 33.72 194 THR A N 1
ATOM 1514 C CA . THR A 1 194 ? 6.207 -34.409 -33.916 1.00 33.72 194 THR A CA 1
ATOM 1515 C C . THR A 1 194 ? 6.920 -34.069 -35.232 1.00 33.72 194 THR A C 1
ATOM 1517 O O . THR A 1 194 ? 6.999 -34.907 -36.121 1.00 33.72 194 THR A O 1
ATOM 1520 N N . ASN A 1 195 ? 7.674 -32.967 -35.215 1.00 29.73 195 ASN A N 1
ATOM 1521 C CA . ASN A 1 195 ? 9.056 -32.967 -35.707 1.00 29.73 195 ASN A CA 1
ATOM 1522 C C . ASN A 1 195 ? 9.950 -32.140 -34.766 1.00 29.73 195 ASN A C 1
ATOM 1524 O O . ASN A 1 195 ? 9.441 -31.327 -33.992 1.00 29.73 195 ASN A O 1
ATOM 1528 N N . SER A 1 196 ? 11.249 -32.425 -34.816 1.00 34.09 196 SER A N 1
ATOM 1529 C CA . SER A 1 196 ? 12.320 -31.893 -33.961 1.00 34.09 196 SER A CA 1
ATOM 1530 C C . SER A 1 196 ? 13.257 -30.978 -34.763 1.00 34.09 196 SER A C 1
ATOM 1532 O O . SER A 1 196 ? 13.211 -31.037 -35.989 1.00 34.09 196 SER A O 1
ATOM 1534 N N . GLU A 1 197 ? 14.153 -30.269 -34.056 1.00 34.66 197 GLU A N 1
ATOM 1535 C CA . GLU A 1 197 ? 15.348 -29.556 -34.578 1.00 34.66 197 GLU A CA 1
ATOM 1536 C C . GLU A 1 197 ? 15.019 -28.321 -35.461 1.00 34.66 197 GLU A C 1
ATOM 1538 O O . GLU A 1 197 ? 14.068 -28.323 -36.238 1.00 34.66 197 GLU A O 1
ATOM 1543 N N . ASN A 1 198 ? 15.700 -27.174 -35.349 1.00 41.19 198 ASN A N 1
ATOM 1544 C CA . ASN A 1 198 ? 16.994 -26.824 -34.729 1.00 41.19 198 ASN A CA 1
ATOM 1545 C C . ASN A 1 198 ? 16.854 -25.768 -33.616 1.00 41.19 198 ASN A C 1
ATOM 1547 O O . ASN A 1 198 ? 15.939 -24.923 -33.737 1.00 41.19 198 ASN A O 1
#

Secondary structure (DSSP, 8-state):
-HHHHHHTTSS-GGG---EEEEEEE-TT--EEEE---TTEEEEEEEEEESS-EEEEEETT-EE-SSS-EE-SEEEEE-TT-EEEE-THHHHTSEEEE---SS-EEEEEEEEEPGGGPPTT----GGGTT-PPP--HHHHHHHHHHTS-----PPPPP-----------------------------------------

Mean predicted aligned error: 15.4 Å

Radius of gyration: 32.77 Å; Cα contacts (8 Å, |Δi|>4): 299; chains: 1; bounding box: 102×54×60 Å